Protein AF-0000000084348227 (afdb_homodimer)

InterPro domains:
  IPR007337 RelB antitoxin/Antitoxin DinJ [PF04221] (10-81)
  IPR007337 RelB antitoxin/Antitoxin DinJ [PTHR38781] (10-84)
  IPR007337 RelB antitoxin/Antitoxin DinJ [TIGR02384] (7-84)
  IPR013321 Arc-type ribbon-helix-helix [G3DSA:1.10.1220.10] (8-84)
  IPR026262 Antitoxin DinJ [PIRSF003108] (7-84)

Foldseek 3Di:
DPVPPDDDDDDDDDDPVCVVVVQVVCVVVVHGPVRVVVVQVVCCVVVVHRPDDDDDQDPVRVVVVVVVVVVVVVVVVVVVVVVVVVVVVVVVVVVD/DPVPPDDDDDDDDDDPVCVVVVQVVCVVVVHGPVRVVVVQVVCCVVVVHRPDDDDDQDPVRVVVVVVVVVVVVVVVVVVVVVVVVVVVVVVVVVVD

Secondary structure (DSSP, 8-state):
------EEEEEEEEEHHHHHHHHHHHHHTT--HHHHHHHHHHHHHHHTS-SS---PPPHHHHHHHHHHHHHHHHHHHHHHHHHHHHHHHHHHTT--/------EEEEEEEEEHHHHHHHHHHHHHTT--HHHHHHHHHHHHHHHTS-SS---PPPHHHHHHHHHHHHHHHHHHHHHHHHHHHHHHHHHHTT--

Radius of gyration: 23.92 Å; Cα contacts (8 Å, |Δi|>4): 153; chains: 2; bounding box: 53×84×44 Å

Organism: NCBI:txid76758

Solvent-accessible surface area (backbone atoms only — not comparable to full-atom values): 10784 Å² total; per-residue (Å²): 128,82,80,64,77,53,66,39,76,47,65,33,77,40,44,45,66,57,52,52,50,27,40,53,38,33,47,75,72,72,36,49,63,43,56,49,52,52,50,50,42,52,38,22,50,73,64,64,35,76,60,47,80,86,78,70,66,47,74,68,48,45,51,50,49,53,50,53,49,52,51,48,48,52,49,52,48,48,51,51,53,50,49,53,53,47,56,55,57,57,58,61,59,70,75,100,126,80,79,64,78,53,65,42,76,46,65,31,78,39,46,44,67,55,52,52,49,27,40,53,38,32,46,74,72,72,36,52,63,42,54,49,52,50,50,49,44,51,39,22,50,72,64,64,34,77,62,45,80,86,79,71,66,47,73,68,47,44,51,51,49,52,49,53,48,53,51,48,49,52,50,50,49,48,50,51,54,49,49,55,55,49,57,55,56,56,57,59,63,68,75,100

Sequence (192 aa):
MSALLKTTDVRCRIDEDLKERATAVLNACGLSLSDAMRLFLRQVVTTQGLPFEVRIPSEKTARAMKQAHAIRRQFDSIDDMLRDADGEAGEEAKTRMSALLKTTDVRCRIDEDLKERATAVLNACGLSLSDAMRLFLRQVVTTQGLPFEVRIPSEKTARAMKQAHAIRRQFDSIDDMLRDADGEAGEEAKTR

pLDDT: mean 82.93, std 14.38, range [35.0, 98.06]

Nearest PDB structures (foldseek):
  4ml0-assembly2_E  TM=7.474E-01  e=8.591E-04  Escherichia coli B str. REL606
  4q2u-assembly1_A  TM=7.463E-01  e=2.183E-03  Escherichia coli K-12
  4fxe-assembly1_A-2  TM=6.629E-01  e=4.164E-03  Escherichia coli K-12
  2kna-assembly1_A  TM=4.140E-01  e=3.796E+00  Homo sapiens
  4ml0-assembly2_E  TM=7.479E-01  e=8.591E-04  Escherichia coli B str. REL606

Structure (mmCIF, N/CA/C/O backbone):
data_AF-0000000084348227-model_v1
#
loop_
_entity.id
_entity.type
_entity.pdbx_description
1 polymer 'DNA-damage-inducible protein J'
#
loop_
_atom_site.group_PDB
_atom_site.id
_atom_site.type_symbol
_atom_site.label_atom_id
_atom_site.label_alt_id
_atom_site.label_comp_id
_atom_site.label_asym_id
_atom_site.label_entity_id
_atom_site.label_seq_id
_atom_site.pdbx_PDB_ins_code
_atom_site.Cartn_x
_atom_site.Cartn_y
_atom_site.Cartn_z
_atom_site.occupancy
_atom_site.B_iso_or_equiv
_atom_site.auth_seq_id
_atom_site.auth_comp_id
_atom_site.auth_asym_id
_atom_site.auth_atom_id
_atom_site.pdbx_PDB_model_num
ATOM 1 N N . MET A 1 1 ? -13.023 18.047 23.875 1 35 1 MET A N 1
ATOM 2 C CA . MET A 1 1 ? -13.516 17.297 22.719 1 35 1 MET A CA 1
ATOM 3 C C . MET A 1 1 ? -12.461 16.312 22.219 1 35 1 MET A C 1
ATOM 5 O O . MET A 1 1 ? -11.328 16.719 21.922 1 35 1 MET A O 1
ATOM 9 N N . SER A 1 2 ? -12.344 15.234 22.75 1 41.22 2 SER A N 1
ATOM 10 C CA . SER A 1 2 ? -11.367 14.195 22.438 1 41.22 2 SER A CA 1
ATOM 11 C C . SER A 1 2 ? -11.219 14.008 20.938 1 41.22 2 SER A C 1
ATOM 13 O O . SER A 1 2 ? -12.188 13.703 20.234 1 41.22 2 SER A O 1
ATOM 15 N N . ALA A 1 3 ? -10.594 14.859 20.203 1 47.12 3 ALA A N 1
ATOM 16 C CA . ALA A 1 3 ? -10.352 14.836 18.766 1 47.12 3 ALA A CA 1
ATOM 17 C C . ALA A 1 3 ? -10.18 13.406 18.266 1 47.12 3 ALA A C 1
ATOM 19 O O . ALA A 1 3 ? -9.078 12.859 18.281 1 47.12 3 ALA A O 1
ATOM 20 N N . LEU A 1 4 ? -11.141 12.508 18.625 1 54.81 4 LEU A N 1
ATOM 21 C CA . LEU A 1 4 ? -11.086 11.094 18.281 1 54.81 4 LEU A CA 1
ATOM 22 C C . LEU A 1 4 ? -10.734 10.906 16.812 1 54.81 4 LEU A C 1
ATOM 24 O O . LEU A 1 4 ? -11.367 11.508 15.938 1 54.81 4 LEU A O 1
ATOM 28 N N . LEU A 1 5 ? -9.57 10.641 16.578 1 62.97 5 LEU A N 1
ATOM 29 C CA . LEU A 1 5 ? -9.109 10.43 15.211 1 62.97 5 LEU A CA 1
ATOM 30 C C . LEU A 1 5 ? -10.102 9.57 14.43 1 62.97 5 LEU A C 1
ATOM 32 O O . LEU A 1 5 ? -10.453 8.469 14.875 1 62.97 5 LEU A O 1
ATOM 36 N N . LYS A 1 6 ? -11.109 10.219 13.727 1 84.31 6 LYS A N 1
ATOM 37 C CA . LYS A 1 6 ? -12.047 9.516 12.859 1 84.31 6 LYS A CA 1
ATOM 38 C C . LYS A 1 6 ? -11.32 8.57 11.914 1 84.31 6 LYS A C 1
ATOM 40 O O . LYS A 1 6 ? -10.352 8.961 11.258 1 84.31 6 LYS A O 1
ATOM 45 N N . THR A 1 7 ? -11.641 7.332 12.109 1 89.25 7 THR A N 1
ATOM 46 C CA . THR A 1 7 ? -11.039 6.324 11.242 1 89.25 7 THR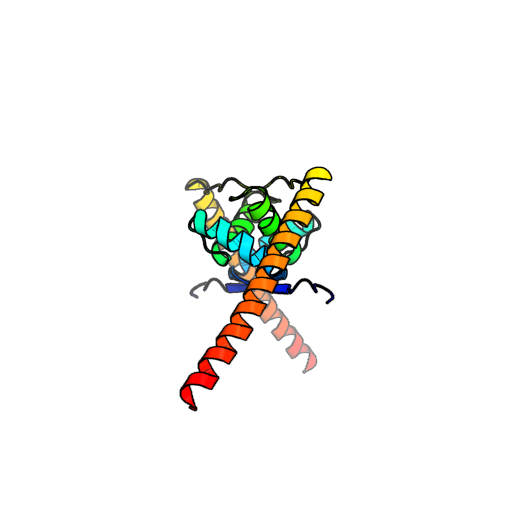 A CA 1
ATOM 47 C C . THR A 1 7 ? -12.008 5.93 10.125 1 89.25 7 THR A C 1
ATOM 49 O O . THR A 1 7 ? -13.211 6.188 10.227 1 89.25 7 THR A O 1
ATOM 52 N N . THR A 1 8 ? -11.477 5.52 9.062 1 94.44 8 THR A N 1
ATOM 53 C CA . THR A 1 8 ? -12.242 5.043 7.914 1 94.44 8 THR A CA 1
ATOM 54 C C . THR A 1 8 ? -11.586 3.814 7.293 1 94.44 8 THR A C 1
ATOM 56 O O . THR A 1 8 ? -10.391 3.586 7.477 1 94.44 8 THR A O 1
ATOM 59 N N . ASP A 1 9 ? -12.398 3.062 6.645 1 95.44 9 ASP A N 1
ATOM 60 C CA . ASP A 1 9 ? -11.891 1.873 5.965 1 95.44 9 ASP A CA 1
ATOM 61 C C . ASP A 1 9 ? -11.602 2.162 4.496 1 95.44 9 ASP A C 1
ATOM 63 O O . ASP A 1 9 ? -12.398 2.809 3.814 1 95.44 9 ASP A O 1
ATOM 67 N N . VAL A 1 10 ? -10.461 1.745 4.066 1 96.31 10 VAL A N 1
ATOM 68 C CA . VAL A 1 10 ? -10.117 1.814 2.646 1 96.31 10 VAL A CA 1
ATOM 69 C C . VAL A 1 10 ? -10.109 0.41 2.047 1 96.31 10 VAL A C 1
ATOM 71 O O . VAL A 1 10 ? -9.672 -0.544 2.695 1 96.31 10 VAL A O 1
ATOM 74 N N . ARG A 1 11 ? -10.625 0.356 0.771 1 95.5 11 ARG A N 1
ATOM 75 C CA . ARG A 1 11 ? -10.773 -0.942 0.12 1 95.5 11 ARG A CA 1
ATOM 76 C C . ARG A 1 11 ? -10.195 -0.917 -1.29 1 95.5 11 ARG A C 1
ATOM 78 O O . ARG A 1 11 ? -10.227 0.115 -1.963 1 95.5 11 ARG A O 1
ATOM 85 N N . CYS A 1 12 ? -9.602 -2.033 -1.652 1 94.75 12 CYS A N 1
ATOM 86 C CA . CYS A 1 12 ? -9.211 -2.219 -3.045 1 94.75 12 CYS A CA 1
ATOM 87 C C . CYS A 1 12 ? -9.43 -3.664 -3.482 1 94.75 12 CYS A C 1
ATOM 89 O O . CYS A 1 12 ? -9.25 -4.59 -2.689 1 94.75 12 CYS A O 1
ATOM 91 N N . ARG A 1 13 ? -9.898 -3.799 -4.648 1 94.5 13 ARG A N 1
ATOM 92 C CA . ARG A 1 13 ? -10.125 -5.117 -5.234 1 94.5 13 ARG A CA 1
ATOM 93 C C . ARG A 1 13 ? -8.875 -5.617 -5.949 1 94.5 13 ARG A C 1
ATOM 95 O O . ARG A 1 13 ? -8.297 -4.898 -6.77 1 94.5 13 ARG A O 1
ATOM 102 N N . ILE A 1 14 ? -8.477 -6.816 -5.543 1 94.44 14 ILE A N 1
ATOM 103 C CA . ILE A 1 14 ? -7.293 -7.395 -6.164 1 94.44 14 ILE A CA 1
ATOM 104 C C . ILE A 1 14 ? -7.531 -8.875 -6.461 1 94.44 14 ILE A C 1
ATOM 106 O O . ILE A 1 14 ? -8.516 -9.453 -5.996 1 94.44 14 ILE A O 1
ATOM 110 N N . ASP A 1 15 ? -6.613 -9.398 -7.324 1 92.25 15 ASP A N 1
ATOM 111 C CA . ASP A 1 15 ? -6.648 -10.836 -7.574 1 92.25 15 ASP A CA 1
ATOM 112 C C . ASP A 1 15 ? -6.309 -11.625 -6.309 1 92.25 15 ASP A C 1
ATOM 114 O O . ASP A 1 15 ? -5.41 -11.234 -5.555 1 92.25 15 ASP A O 1
ATOM 118 N N . GLU A 1 16 ? -6.961 -12.742 -6.168 1 92.81 16 GLU A N 1
ATOM 119 C CA . GLU A 1 16 ? -6.707 -13.602 -5.016 1 92.81 16 GLU A CA 1
ATOM 120 C C . GLU A 1 16 ? -5.246 -14.039 -4.965 1 92.81 16 GLU A C 1
ATOM 122 O O . GLU A 1 16 ? -4.66 -14.141 -3.885 1 92.81 16 GLU A O 1
ATOM 127 N N . ASP A 1 17 ? -4.711 -14.328 -6.078 1 90.38 17 ASP A N 1
ATOM 128 C CA . ASP A 1 17 ? -3.309 -14.727 -6.16 1 90.38 17 ASP A CA 1
ATOM 129 C C . ASP A 1 17 ? -2.389 -13.617 -5.664 1 90.38 17 ASP A C 1
ATOM 131 O O . ASP A 1 17 ? -1.434 -13.875 -4.926 1 90.38 17 ASP A O 1
ATOM 135 N N . LEU A 1 18 ? -2.605 -12.43 -6.086 1 93.75 18 LEU A N 1
ATOM 136 C CA . LEU A 1 18 ? -1.831 -11.281 -5.629 1 93.75 18 LEU A CA 1
ATOM 137 C C . LEU A 1 18 ? -1.94 -11.117 -4.117 1 93.75 18 LEU A C 1
ATOM 139 O O . LEU A 1 18 ? -0.942 -10.859 -3.441 1 93.75 18 LEU A O 1
ATOM 143 N N . LYS A 1 19 ? -3.148 -11.234 -3.625 1 96.75 19 LYS A N 1
ATOM 144 C CA . LYS A 1 19 ? -3.35 -11.133 -2.182 1 96.75 19 LYS A CA 1
ATOM 145 C C . LYS A 1 19 ? -2.512 -12.164 -1.436 1 96.75 19 LYS A C 1
ATOM 147 O O . LYS A 1 19 ? -1.842 -11.836 -0.454 1 96.75 19 LYS A O 1
ATOM 152 N N . GLU A 1 20 ? -2.525 -13.383 -1.9 1 96 20 GLU A N 1
ATOM 153 C CA . GLU A 1 20 ? -1.812 -14.477 -1.246 1 96 20 GLU A CA 1
ATOM 154 C C . GLU A 1 20 ? -0.302 -14.258 -1.302 1 96 20 GLU A C 1
ATOM 156 O O . GLU A 1 20 ? 0.387 -14.383 -0.287 1 96 20 GLU A O 1
ATOM 161 N N . ARG A 1 21 ? 0.17 -13.914 -2.41 1 95.44 21 ARG A N 1
ATOM 162 C CA . ARG A 1 21 ? 1.604 -13.719 -2.59 1 95.44 21 ARG A CA 1
ATOM 163 C C . ARG A 1 21 ? 2.092 -12.508 -1.797 1 95.44 21 ARG A C 1
ATOM 165 O O . ARG A 1 21 ? 3.125 -12.57 -1.128 1 95.44 21 ARG A O 1
ATOM 172 N N . ALA A 1 22 ? 1.377 -11.453 -1.876 1 97.75 22 ALA A N 1
ATOM 173 C CA . ALA A 1 22 ? 1.751 -10.25 -1.135 1 97.75 22 ALA A CA 1
ATOM 174 C C . ALA A 1 22 ? 1.727 -10.508 0.37 1 97.75 22 ALA A C 1
ATOM 176 O O . ALA A 1 22 ? 2.635 -10.086 1.092 1 97.75 22 ALA A O 1
ATOM 177 N N . THR A 1 23 ? 0.695 -11.195 0.833 1 98.06 23 THR A N 1
ATOM 178 C CA . THR A 1 23 ? 0.569 -11.516 2.25 1 98.06 23 THR A CA 1
ATOM 179 C C . THR A 1 23 ? 1.755 -12.352 2.725 1 98.06 23 THR A C 1
ATOM 181 O O . THR A 1 23 ? 2.289 -12.117 3.811 1 98.06 23 THR A O 1
ATOM 184 N N . ALA A 1 24 ? 2.156 -13.273 1.888 1 97 24 ALA A N 1
ATOM 185 C CA . ALA A 1 24 ? 3.297 -14.125 2.232 1 97 24 ALA A CA 1
ATOM 186 C C . ALA A 1 24 ? 4.574 -13.297 2.355 1 97 24 ALA A C 1
ATOM 188 O O . ALA A 1 24 ? 5.336 -13.461 3.314 1 97 24 ALA A O 1
ATOM 189 N N . VAL A 1 25 ? 4.832 -12.445 1.448 1 96.56 25 VAL A N 1
ATOM 190 C CA . VAL A 1 25 ? 6.016 -11.594 1.451 1 96.56 25 VAL A CA 1
ATOM 191 C C . VAL A 1 25 ? 5.988 -10.68 2.672 1 96.56 25 VAL A C 1
ATOM 193 O O . VAL A 1 25 ? 6.992 -10.547 3.379 1 96.56 25 VAL A O 1
ATOM 196 N N . LEU A 1 26 ? 4.789 -10.07 2.947 1 97.25 26 LEU A N 1
ATOM 197 C CA . LEU A 1 26 ? 4.656 -9.125 4.047 1 97.25 26 LEU A CA 1
ATOM 198 C C . LEU A 1 26 ? 4.793 -9.828 5.395 1 97.25 26 LEU A C 1
ATOM 200 O O . LEU A 1 26 ? 5.391 -9.289 6.324 1 97.25 26 LEU A O 1
ATOM 204 N N . ASN A 1 27 ? 4.332 -11.07 5.453 1 96.31 27 ASN A N 1
ATOM 205 C CA . ASN A 1 27 ? 4.504 -11.867 6.664 1 96.31 27 ASN A CA 1
ATOM 206 C C . ASN A 1 27 ? 5.977 -12.156 6.941 1 96.31 27 ASN A C 1
ATOM 208 O O . ASN A 1 27 ? 6.406 -12.141 8.094 1 96.31 27 ASN A O 1
ATOM 212 N N . ALA A 1 28 ? 6.66 -12.383 5.867 1 95.06 28 ALA A N 1
ATOM 213 C CA . ALA A 1 28 ? 8.094 -12.625 6.004 1 95.06 28 ALA A CA 1
ATOM 214 C C . ALA A 1 28 ? 8.812 -11.383 6.52 1 95.06 28 ALA A C 1
ATOM 216 O O . ALA A 1 28 ? 9.836 -11.484 7.199 1 95.06 28 ALA A O 1
ATOM 217 N N . CYS A 1 29 ? 8.266 -10.227 6.27 1 95.38 29 CYS A N 1
ATOM 218 C CA . CYS A 1 29 ? 8.789 -8.961 6.758 1 95.38 29 CYS A CA 1
ATOM 219 C C . CYS A 1 29 ? 8.281 -8.664 8.164 1 95.38 29 CYS A C 1
ATOM 221 O O . CYS A 1 29 ? 8.656 -7.652 8.766 1 95.38 29 CYS A O 1
ATOM 223 N N . GLY A 1 30 ? 7.219 -9.438 8.625 1 94.81 30 GLY A N 1
ATOM 224 C CA . GLY A 1 30 ? 6.641 -9.219 9.938 1 94.81 30 GLY A CA 1
ATOM 225 C C . GLY A 1 30 ? 5.484 -8.234 9.93 1 94.81 30 GLY A C 1
ATOM 226 O O . GLY A 1 30 ? 5.168 -7.629 10.953 1 94.81 30 GLY A O 1
ATOM 227 N N . LEU A 1 31 ? 4.949 -7.996 8.836 1 96.75 31 LEU A N 1
ATOM 228 C CA . LEU A 1 31 ? 3.852 -7.043 8.703 1 96.75 31 LEU A CA 1
ATOM 229 C C . LEU A 1 31 ? 2.578 -7.738 8.234 1 96.75 31 LEU A C 1
ATOM 231 O O . LEU A 1 31 ? 2.635 -8.68 7.445 1 96.75 31 LEU A O 1
ATOM 235 N N . SER A 1 32 ? 1.521 -7.23 8.695 1 96.69 32 SER A N 1
ATOM 236 C CA . SER A 1 32 ? 0.246 -7.66 8.133 1 96.69 32 SER A CA 1
ATOM 237 C C . SER A 1 32 ? -0.068 -6.898 6.844 1 96.69 32 SER A C 1
ATOM 239 O O . SER A 1 32 ? 0.521 -5.848 6.578 1 96.69 32 SER A O 1
ATOM 241 N N . LEU A 1 33 ? -0.909 -7.406 6.09 1 97.62 33 LEU A N 1
ATOM 242 C CA . LEU A 1 33 ? -1.381 -6.758 4.871 1 97.62 33 LEU A CA 1
ATOM 243 C C . LEU A 1 33 ? -1.947 -5.375 5.176 1 97.62 33 LEU A C 1
ATOM 245 O O . LEU A 1 33 ? -1.614 -4.398 4.496 1 97.62 33 LEU A O 1
ATOM 249 N N . SER A 1 34 ? -2.791 -5.273 6.191 1 96.75 34 SER A N 1
ATOM 250 C CA . SER A 1 34 ? -3.42 -4.016 6.578 1 96.75 34 SER A CA 1
ATOM 251 C C . SER A 1 34 ? -2.385 -3.008 7.07 1 96.75 34 SER A C 1
ATOM 253 O O . SER A 1 34 ? -2.457 -1.823 6.738 1 96.75 34 SER A O 1
ATOM 255 N N . ASP A 1 35 ? -1.417 -3.445 7.766 1 95.62 35 ASP A N 1
ATOM 256 C CA . ASP A 1 35 ? -0.362 -2.574 8.273 1 95.62 35 ASP A CA 1
ATOM 257 C C . ASP A 1 35 ? 0.497 -2.029 7.137 1 95.62 35 ASP A C 1
ATOM 259 O O . ASP A 1 35 ? 0.875 -0.855 7.145 1 95.62 35 ASP A O 1
ATOM 263 N N . ALA A 1 36 ? 0.773 -2.91 6.168 1 97.38 36 ALA A N 1
ATOM 264 C CA . AL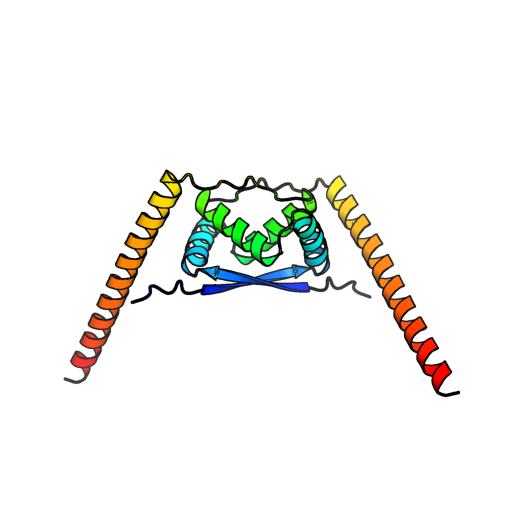A A 1 36 ? 1.6 -2.514 5.031 1 97.38 36 ALA A CA 1
ATOM 265 C C . ALA A 1 36 ? 0.89 -1.468 4.176 1 97.38 36 ALA A C 1
ATOM 267 O O . ALA A 1 36 ? 1.505 -0.491 3.74 1 97.38 36 ALA A O 1
ATOM 268 N N . MET A 1 37 ? -0.3 -1.654 3.998 1 97.75 37 MET A N 1
ATOM 269 C CA . MET A 1 37 ? -1.087 -0.693 3.23 1 97.75 37 MET A CA 1
ATOM 270 C C . MET A 1 37 ? -1.138 0.657 3.939 1 97.75 37 MET A C 1
ATOM 272 O O . MET A 1 37 ? -0.974 1.701 3.307 1 97.75 37 MET A O 1
ATOM 276 N N . ARG A 1 38 ? -1.312 0.622 5.246 1 96.69 38 ARG A N 1
ATOM 277 C CA . ARG A 1 38 ? -1.317 1.845 6.039 1 96.69 38 ARG A CA 1
ATOM 278 C C . ARG A 1 38 ? 0.036 2.545 5.973 1 96.69 38 ARG A C 1
ATOM 280 O O 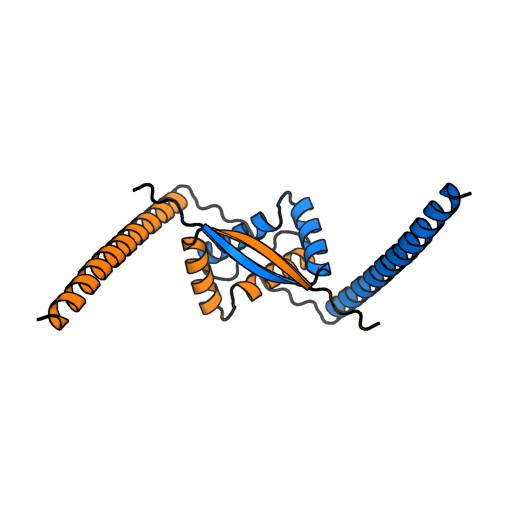. ARG A 1 38 ? 0.101 3.771 5.855 1 96.69 38 ARG A O 1
ATOM 287 N N . LEU A 1 39 ? 1.036 1.759 6.074 1 95.56 39 LEU A N 1
ATOM 288 C CA . LEU A 1 39 ? 2.398 2.277 6.008 1 95.56 39 LEU A CA 1
ATOM 289 C C . LEU A 1 39 ? 2.672 2.912 4.645 1 95.56 39 LEU A C 1
ATOM 291 O O . LEU A 1 39 ? 3.305 3.967 4.566 1 95.56 39 LEU A O 1
ATOM 295 N N . PHE A 1 40 ? 2.258 2.289 3.639 1 96.56 40 PHE A N 1
ATOM 296 C CA . PHE A 1 40 ? 2.404 2.793 2.279 1 96.56 40 PHE A CA 1
ATOM 297 C C . PHE A 1 40 ? 1.732 4.152 2.131 1 96.56 40 PHE A C 1
ATOM 299 O O . PHE A 1 40 ? 2.348 5.105 1.646 1 96.56 40 PHE A O 1
ATOM 306 N N . LEU A 1 41 ? 0.516 4.27 2.648 1 97.25 41 LEU A N 1
ATOM 307 C CA . LEU A 1 41 ? -0.217 5.523 2.51 1 97.25 41 LEU A CA 1
ATOM 308 C C . LEU A 1 41 ? 0.447 6.633 3.318 1 97.25 41 LEU A C 1
ATOM 310 O O . LEU A 1 41 ? 0.472 7.789 2.891 1 97.25 41 LEU A O 1
ATOM 314 N N . ARG A 1 42 ? 1.024 6.328 4.441 1 96 42 ARG A N 1
ATOM 315 C CA . ARG A 1 42 ? 1.783 7.297 5.223 1 96 42 ARG A CA 1
ATOM 316 C C . ARG A 1 42 ? 3.008 7.785 4.457 1 96 42 ARG A C 1
ATOM 318 O O . ARG A 1 42 ? 3.32 8.977 4.465 1 96 42 ARG A O 1
ATOM 325 N N . GLN A 1 43 ? 3.613 6.809 3.764 1 95.75 43 GLN A N 1
ATOM 326 C CA . GLN A 1 43 ? 4.801 7.156 2.99 1 95.75 43 GLN A CA 1
ATOM 327 C C . GLN A 1 43 ? 4.438 8.023 1.785 1 95.75 43 GLN A C 1
ATOM 329 O O . GLN A 1 43 ? 5.203 8.906 1.392 1 95.75 43 GLN A O 1
ATOM 334 N N . VAL A 1 44 ? 3.373 7.773 1.206 1 96.19 44 VAL A N 1
ATOM 335 C CA . VAL A 1 44 ? 2.861 8.594 0.113 1 96.19 44 VAL A CA 1
ATOM 336 C C . VAL A 1 44 ? 2.719 10.039 0.576 1 96.19 44 VAL A C 1
ATOM 338 O O . VAL A 1 44 ? 3.117 10.969 -0.133 1 96.19 44 VAL A O 1
ATOM 341 N N . VAL A 1 45 ? 2.166 10.242 1.771 1 94.69 45 VAL A N 1
ATOM 342 C CA . VAL A 1 45 ? 1.959 11.586 2.309 1 94.69 45 VAL A CA 1
ATOM 343 C C . VAL A 1 45 ? 3.305 12.203 2.68 1 94.69 45 VAL A C 1
ATOM 345 O O . VAL A 1 45 ? 3.543 13.383 2.422 1 94.69 45 VAL A O 1
ATOM 348 N N . THR A 1 46 ? 4.188 11.406 3.223 1 91.5 46 THR A N 1
ATOM 349 C CA . THR A 1 46 ? 5.484 11.891 3.684 1 91.5 46 THR A CA 1
ATOM 350 C C . THR A 1 46 ? 6.348 12.328 2.504 1 91.5 46 THR A C 1
ATOM 352 O O . THR A 1 46 ? 7.027 13.352 2.566 1 91.5 46 THR A O 1
ATOM 355 N N . THR A 1 47 ? 6.285 11.578 1.418 1 92.31 47 THR A N 1
ATOM 356 C CA . THR A 1 47 ? 7.152 11.82 0.271 1 92.31 47 THR A CA 1
ATOM 357 C C . THR A 1 47 ? 6.453 12.703 -0.762 1 92.31 47 THR A C 1
ATOM 359 O O . THR A 1 47 ? 7.062 13.117 -1.75 1 92.31 47 THR A O 1
ATOM 362 N N . GLN A 1 48 ? 5.148 12.875 -0.55 1 92.69 48 GLN A N 1
ATOM 363 C CA . GLN A 1 48 ? 4.328 13.648 -1.476 1 92.69 48 GLN A CA 1
ATOM 364 C C . GLN A 1 48 ? 4.391 13.062 -2.885 1 92.69 48 GLN A C 1
ATOM 366 O O . GLN A 1 48 ? 4.625 13.789 -3.854 1 92.69 48 GLN A O 1
ATOM 371 N N . GLY A 1 49 ? 4.27 11.734 -3.016 1 93.56 49 GLY A N 1
ATOM 372 C CA . GLY A 1 49 ? 4.324 10.961 -4.246 1 93.56 49 GLY A CA 1
ATOM 373 C C . GLY A 1 49 ? 4.453 9.469 -4.012 1 93.56 49 GLY A C 1
ATOM 374 O O . GLY A 1 49 ? 4.227 8.992 -2.896 1 93.56 49 GLY A O 1
ATOM 375 N N . LEU A 1 50 ? 4.68 8.758 -5.023 1 94.69 50 LEU A N 1
ATOM 376 C CA . LEU A 1 50 ? 4.914 7.324 -4.91 1 94.69 50 LEU A CA 1
ATOM 377 C C . LEU A 1 50 ? 6.27 7.047 -4.27 1 94.69 50 LEU A C 1
ATOM 379 O O . LEU A 1 50 ? 7.309 7.449 -4.801 1 94.69 50 LEU A O 1
ATOM 383 N N . PRO A 1 51 ? 6.285 6.344 -3.213 1 94.56 51 PRO A N 1
ATOM 384 C CA . PRO A 1 51 ? 7.527 6.172 -2.459 1 94.56 51 PRO A CA 1
ATOM 385 C C . PRO A 1 51 ? 8.43 5.082 -3.041 1 94.56 51 PRO A C 1
ATOM 387 O O . PRO A 1 51 ? 9.383 4.648 -2.391 1 94.56 51 PRO A O 1
ATOM 390 N N . PHE A 1 52 ? 8.117 4.59 -4.238 1 91.75 52 PHE A N 1
ATOM 391 C CA . PHE A 1 52 ? 8.914 3.559 -4.891 1 91.75 52 PHE A CA 1
ATOM 392 C C . PHE A 1 52 ? 8.945 3.77 -6.398 1 91.75 52 PHE A C 1
ATOM 394 O O . PHE A 1 52 ? 8.109 4.492 -6.945 1 91.75 52 PHE A O 1
ATOM 401 N N . GLU A 1 53 ? 9.906 3.123 -6.953 1 86.31 53 GLU A N 1
ATOM 402 C CA . GLU A 1 53 ? 9.977 3.078 -8.414 1 86.31 53 GLU A CA 1
ATOM 403 C C . GLU A 1 53 ? 9.141 1.93 -8.969 1 86.31 53 GLU A C 1
ATOM 405 O O . GLU A 1 53 ? 9.133 0.831 -8.406 1 86.31 53 GLU A O 1
ATOM 410 N N . VAL A 1 54 ? 8.305 2.322 -9.898 1 82.75 54 VAL A N 1
ATOM 411 C CA . VAL A 1 54 ? 7.496 1.283 -10.523 1 82.75 54 VAL A CA 1
ATOM 412 C C . VAL A 1 54 ? 8.367 0.426 -11.438 1 82.75 54 VAL A C 1
ATOM 414 O O . VAL A 1 54 ? 8.938 0.928 -12.406 1 82.75 54 VAL A O 1
ATOM 417 N N . ARG A 1 55 ? 8.641 -0.747 -11.07 1 77.62 55 ARG A N 1
ATOM 418 C CA . ARG A 1 55 ? 9.359 -1.701 -11.906 1 77.62 55 ARG A CA 1
ATOM 419 C C . ARG A 1 55 ? 8.391 -2.494 -12.781 1 77.62 55 ARG A C 1
ATOM 421 O O . ARG A 1 55 ? 7.406 -3.043 -12.289 1 77.62 55 ARG A O 1
ATOM 428 N N . ILE A 1 56 ? 8.445 -2.246 -14.078 1 74.31 56 ILE A N 1
ATOM 429 C CA . ILE A 1 56 ? 7.637 -3 -15.031 1 74.31 56 ILE A CA 1
ATOM 430 C C . ILE A 1 56 ? 8.359 -4.281 -15.43 1 74.31 56 ILE A C 1
ATOM 432 O O . ILE A 1 56 ? 9.523 -4.242 -15.844 1 74.31 56 ILE A O 1
ATOM 436 N N . PRO A 1 57 ? 7.73 -5.262 -15.109 1 68.5 57 PRO A N 1
ATOM 437 C CA . PRO A 1 57 ? 8.391 -6.5 -15.539 1 68.5 57 PRO A CA 1
ATOM 438 C C . PRO A 1 57 ? 8.719 -6.508 -17.031 1 68.5 57 PRO A C 1
ATOM 440 O O . PRO A 1 57 ? 7.957 -5.961 -17.844 1 68.5 57 PRO A O 1
ATOM 443 N N . SER A 1 58 ? 9.992 -6.758 -17.281 1 73.06 58 SER A N 1
ATOM 444 C CA . SER A 1 58 ? 10.344 -6.953 -18.688 1 73.06 58 SER A CA 1
ATOM 445 C C . SER A 1 58 ? 9.438 -7.98 -19.344 1 73.06 58 SER A C 1
ATOM 447 O O . SER A 1 58 ? 8.695 -8.695 -18.656 1 73.06 58 SER A O 1
ATOM 449 N N . GLU A 1 59 ? 9.297 -7.84 -20.656 1 73.5 59 GLU A N 1
ATOM 450 C CA . GLU A 1 59 ? 8.516 -8.836 -21.391 1 73.5 59 GLU A CA 1
ATOM 451 C C . GLU A 1 59 ? 8.891 -10.25 -20.969 1 73.5 59 GLU A C 1
ATOM 453 O O . GLU A 1 59 ? 8.023 -11.102 -20.781 1 73.5 59 GLU A O 1
ATOM 458 N N . LYS A 1 60 ? 10.18 -10.359 -20.781 1 73.44 60 LYS A N 1
ATOM 459 C CA . LYS A 1 60 ? 10.688 -11.656 -20.359 1 73.44 60 LYS A CA 1
ATOM 460 C C . LYS A 1 60 ? 10.211 -12.008 -18.953 1 73.44 60 LYS A C 1
ATOM 462 O O . LYS A 1 60 ? 9.758 -13.125 -18.719 1 73.44 60 LYS A O 1
ATOM 467 N N . THR A 1 61 ? 10.234 -11.055 -18.156 1 71.38 61 THR A N 1
ATOM 468 C CA . THR A 1 61 ? 9.828 -11.25 -16.766 1 71.38 61 THR A CA 1
ATOM 469 C C . THR A 1 61 ? 8.32 -11.461 -16.672 1 71.38 61 THR A C 1
ATOM 471 O O . THR A 1 61 ? 7.855 -12.344 -15.953 1 71.38 61 THR A O 1
ATOM 474 N N . ALA A 1 62 ? 7.621 -10.68 -17.438 1 67.94 62 ALA A N 1
ATOM 475 C CA . ALA A 1 62 ? 6.168 -10.812 -17.469 1 67.94 62 ALA A CA 1
ATOM 476 C C . ALA A 1 62 ? 5.754 -12.203 -17.938 1 67.94 62 ALA A C 1
ATOM 478 O O . ALA A 1 62 ? 4.824 -12.797 -17.375 1 67.94 62 ALA A O 1
ATOM 479 N N . ARG A 1 63 ? 6.449 -12.641 -18.891 1 72.75 63 ARG A N 1
ATOM 480 C CA . ARG A 1 63 ? 6.172 -13.977 -19.422 1 72.75 63 ARG A CA 1
ATOM 481 C C . ARG A 1 63 ? 6.508 -15.047 -18.391 1 72.75 63 ARG A C 1
ATOM 483 O O . ARG A 1 63 ? 5.77 -16.031 -18.234 1 72.75 63 ARG A O 1
ATOM 490 N N . ALA A 1 64 ? 7.543 -14.828 -17.703 1 74.25 64 ALA A N 1
ATOM 491 C CA . ALA A 1 64 ? 7.973 -15.781 -16.688 1 74.25 64 ALA A CA 1
ATOM 492 C C . ALA A 1 64 ? 6.988 -15.82 -15.523 1 74.25 64 ALA A C 1
ATOM 494 O O . ALA A 1 64 ? 6.676 -16.891 -15 1 74.25 64 ALA A O 1
ATOM 495 N N . MET A 1 65 ? 6.469 -14.68 -15.211 1 68.25 65 MET A N 1
ATOM 496 C CA . MET A 1 65 ? 5.504 -14.586 -14.125 1 68.25 65 MET A CA 1
ATOM 497 C C . MET A 1 65 ? 4.188 -15.258 -14.5 1 68.25 65 MET A C 1
ATOM 499 O O . MET A 1 65 ? 3.588 -15.961 -13.688 1 68.25 65 MET A O 1
ATOM 503 N N . LYS A 1 66 ? 3.752 -14.984 -15.703 1 71.5 66 LYS A N 1
ATOM 504 C CA . LYS A 1 66 ? 2.531 -15.609 -16.203 1 71.5 66 LYS A CA 1
ATOM 505 C C . LYS A 1 66 ? 2.652 -17.125 -16.188 1 71.5 66 LYS A C 1
ATOM 507 O O . LYS A 1 66 ? 1.711 -17.828 -15.82 1 71.5 66 LYS A O 1
ATOM 512 N N . GLN A 1 67 ? 3.814 -17.609 -16.547 1 75.94 67 GLN A N 1
ATOM 513 C CA . GLN A 1 67 ? 4.066 -19.047 -16.578 1 75.94 67 GLN A CA 1
ATOM 514 C C . GLN A 1 67 ? 4.074 -19.625 -15.164 1 75.94 67 GLN A C 1
ATOM 516 O O . GLN A 1 67 ? 3.498 -20.688 -14.922 1 75.94 67 GLN A O 1
ATOM 521 N N . ALA A 1 68 ? 4.727 -18.969 -14.32 1 76.44 68 ALA A N 1
ATOM 522 C CA . ALA A 1 68 ? 4.785 -19.406 -12.93 1 76.44 68 ALA A CA 1
ATOM 523 C C . ALA A 1 68 ? 3.391 -19.453 -12.305 1 76.44 68 ALA A C 1
ATOM 525 O O . ALA A 1 68 ? 3.043 -20.391 -11.602 1 76.44 68 ALA A O 1
ATOM 526 N N . HIS A 1 69 ? 2.617 -18.438 -12.641 1 72.81 69 HIS A N 1
ATOM 527 C CA . HIS A 1 69 ? 1.249 -18.344 -12.141 1 72.81 69 HIS A CA 1
ATOM 528 C C . HIS A 1 69 ? 0.388 -19.484 -12.703 1 72.81 69 HIS A C 1
ATOM 530 O O . HIS A 1 69 ? -0.428 -20.062 -11.977 1 72.81 69 HIS A O 1
ATOM 536 N N . ALA A 1 70 ? 0.535 -19.75 -13.938 1 76.81 70 ALA A N 1
ATOM 537 C CA . ALA A 1 70 ? -0.2 -20.828 -14.578 1 76.81 70 ALA A CA 1
ATOM 538 C C . ALA A 1 70 ? 0.143 -22.172 -13.938 1 76.81 70 ALA A C 1
ATOM 540 O O . ALA A 1 70 ? -0.74 -23.016 -13.711 1 76.81 70 ALA A O 1
ATOM 541 N N . ILE A 1 71 ? 1.343 -22.297 -13.672 1 80 71 ILE A N 1
ATOM 542 C CA . ILE A 1 71 ? 1.819 -23.531 -13.062 1 80 71 ILE A CA 1
ATOM 543 C C . ILE A 1 71 ? 1.248 -23.656 -11.648 1 80 71 ILE A C 1
ATOM 545 O O . ILE A 1 71 ? 0.762 -24.734 -11.266 1 80 71 ILE A O 1
ATOM 549 N N . ARG A 1 72 ? 1.248 -22.594 -10.938 1 77.69 72 ARG A N 1
ATOM 550 C CA . ARG A 1 72 ? 0.72 -22.594 -9.578 1 77.69 72 ARG A CA 1
ATOM 551 C C . ARG A 1 72 ? -0.777 -22.875 -9.57 1 77.69 72 ARG A C 1
ATOM 553 O O . ARG A 1 72 ? -1.264 -23.641 -8.734 1 77.69 72 ARG A O 1
ATOM 560 N N . ARG A 1 73 ? -1.442 -22.234 -10.461 1 75.19 73 ARG A N 1
ATOM 561 C CA . ARG A 1 73 ? -2.881 -22.453 -10.586 1 75.19 73 ARG A CA 1
ATOM 562 C C . ARG A 1 73 ? -3.197 -23.906 -10.891 1 75.19 73 ARG A C 1
ATOM 564 O O . ARG A 1 73 ? -4.172 -24.453 -10.375 1 75.19 73 ARG A O 1
ATOM 571 N N . GLN A 1 74 ? -2.422 -24.422 -11.781 1 80.94 74 GLN A N 1
ATOM 572 C CA . GLN A 1 74 ? -2.605 -25.828 -12.141 1 80.94 74 GLN A CA 1
ATOM 573 C C . GLN A 1 74 ? -2.406 -26.719 -10.93 1 80.94 74 GLN A C 1
ATOM 575 O O . GLN A 1 74 ? -3.178 -27.656 -10.711 1 80.94 74 GLN A O 1
ATOM 580 N N . PHE A 1 75 ? -1.477 -26.391 -10.188 1 83.12 75 PHE A N 1
ATOM 581 C CA . PHE A 1 75 ? -1.194 -27.172 -8.992 1 83.12 75 PHE A CA 1
ATOM 582 C C . PHE A 1 75 ? -2.309 -27 -7.961 1 83.12 75 PHE A C 1
ATOM 584 O O . PHE A 1 75 ? -2.684 -27.969 -7.289 1 83.12 75 PHE A O 1
ATOM 591 N N . ASP A 1 76 ? -2.758 -25.781 -7.805 1 77.12 76 ASP A N 1
ATOM 592 C CA . ASP A 1 76 ? -3.859 -25.531 -6.879 1 77.12 76 ASP A CA 1
ATOM 593 C C . ASP A 1 76 ? -5.113 -26.297 -7.297 1 77.12 76 ASP A C 1
ATOM 595 O O . ASP A 1 76 ? -5.844 -26.812 -6.449 1 77.12 76 ASP A O 1
ATOM 599 N N . SER A 1 77 ? -5.227 -26.266 -8.602 1 82.06 77 SER A N 1
ATOM 600 C CA . SER A 1 77 ? -6.371 -27 -9.133 1 82.06 77 SER A CA 1
ATOM 601 C C . SER A 1 77 ? -6.254 -28.5 -8.852 1 82.06 77 SER A C 1
ATOM 603 O O . SER A 1 77 ? -7.238 -29.141 -8.484 1 82.06 77 SER A O 1
ATOM 605 N N . ILE A 1 78 ? -5.129 -29.016 -9.031 1 85.44 78 ILE A N 1
ATOM 606 C CA . ILE A 1 78 ? -4.879 -30.438 -8.773 1 85.44 78 ILE A CA 1
ATOM 607 C C . ILE A 1 78 ? -5.102 -30.734 -7.297 1 85.44 78 ILE A C 1
ATOM 609 O O . ILE A 1 78 ? -5.742 -31.734 -6.953 1 85.44 78 ILE A O 1
ATOM 613 N N . ASP A 1 79 ? -4.621 -29.859 -6.504 1 79.56 79 ASP A N 1
ATOM 614 C CA . ASP A 1 79 ? -4.785 -30.031 -5.062 1 79.56 79 ASP A CA 1
ATOM 615 C C . ASP A 1 79 ? -6.262 -30.031 -4.676 1 79.56 79 ASP A C 1
ATOM 617 O O . ASP A 1 79 ? -6.695 -30.844 -3.859 1 79.56 79 ASP A O 1
ATOM 621 N N . ASP A 1 80 ? -6.945 -29.078 -5.301 1 79.5 80 ASP A N 1
ATOM 622 C CA . ASP A 1 80 ? -8.383 -29 -5.047 1 79.5 80 ASP A CA 1
ATOM 623 C C . ASP A 1 80 ? -9.094 -30.281 -5.5 1 79.5 80 ASP A C 1
ATOM 625 O O . ASP A 1 80 ? -9.984 -30.766 -4.809 1 79.5 80 ASP A O 1
ATOM 629 N N . MET A 1 81 ? -8.664 -30.844 -6.656 1 86.5 81 MET A N 1
ATOM 630 C CA . MET A 1 81 ? -9.258 -32.062 -7.211 1 86.5 81 MET A CA 1
ATOM 631 C C . MET A 1 81 ? -8.969 -33.25 -6.316 1 86.5 81 MET A C 1
ATOM 633 O O . MET A 1 81 ? -9.859 -34.062 -6.059 1 86.5 81 MET A O 1
ATOM 637 N N . LEU A 1 82 ? -7.84 -33.25 -5.781 1 85.38 82 LEU A N 1
ATOM 638 C CA . LEU A 1 82 ? -7.43 -34.375 -4.918 1 85.38 82 LEU A CA 1
ATOM 639 C C . LEU A 1 82 ? -8.133 -34.281 -3.566 1 85.38 82 LEU A C 1
ATOM 641 O O . LEU A 1 82 ? -8.547 -35.312 -3.02 1 85.38 82 LEU A O 1
ATOM 645 N N . ARG A 1 83 ? -8.305 -33.062 -3.066 1 83.12 83 ARG A N 1
ATOM 646 C CA . ARG A 1 83 ? -9.008 -32.844 -1.805 1 83.12 83 ARG A CA 1
ATOM 647 C C . ARG A 1 83 ? -10.469 -33.281 -1.914 1 83.12 83 ARG A C 1
ATOM 649 O O . ARG A 1 83 ? -11.023 -33.875 -0.986 1 83.12 83 ARG A O 1
ATOM 656 N N . ASP A 1 84 ? -10.992 -32.938 -2.994 1 79.69 84 ASP A N 1
ATOM 657 C CA . ASP A 1 84 ? -12.383 -33.312 -3.227 1 79.69 84 ASP A CA 1
ATOM 658 C C . ASP A 1 84 ? -12.539 -34.812 -3.342 1 79.69 84 ASP A C 1
ATOM 660 O O . ASP A 1 84 ? -13.516 -35.375 -2.846 1 79.69 84 ASP A O 1
ATOM 664 N N . ALA A 1 85 ? -11.641 -35.531 -3.852 1 81.44 85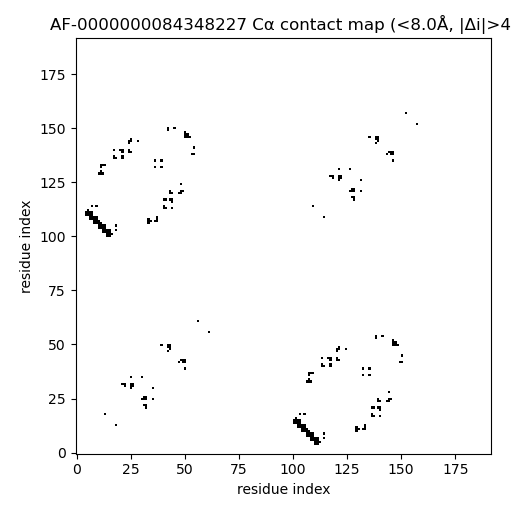 ALA A N 1
ATOM 665 C CA . ALA A 1 85 ? -11.664 -37 -4.027 1 81.44 85 ALA A CA 1
ATOM 666 C C . ALA A 1 85 ? -11.453 -37.719 -2.697 1 81.44 85 ALA A C 1
ATOM 668 O O . ALA A 1 85 ? -12.094 -38.719 -2.426 1 81.44 85 ALA A O 1
ATOM 669 N N . ASP A 1 86 ? -10.57 -37.062 -1.968 1 77.38 86 ASP A N 1
ATOM 670 C CA . ASP A 1 86 ? -10.297 -37.625 -0.655 1 77.38 86 ASP A CA 1
ATOM 671 C C . ASP A 1 86 ? -11.484 -37.438 0.286 1 77.38 86 ASP A C 1
ATOM 673 O O . ASP A 1 86 ? -11.758 -38.312 1.132 1 77.38 86 ASP A O 1
ATOM 677 N N . GLY A 1 87 ? -12.023 -36.25 0.298 1 70.44 87 GLY A N 1
ATOM 678 C CA . GLY A 1 87 ? -13.203 -36 1.106 1 70.44 87 GLY A CA 1
ATOM 679 C C . GLY A 1 87 ? -14.344 -36.969 0.807 1 70.44 87 GLY A C 1
ATOM 680 O O . GLY A 1 87 ? -15.094 -37.344 1.708 1 70.44 87 GLY A O 1
ATOM 681 N N . GLU A 1 88 ? -14.5 -37.281 -0.358 1 66.81 88 GLU A N 1
ATOM 682 C CA . GLU A 1 88 ? -15.523 -38.25 -0.74 1 66.81 88 GLU A CA 1
ATOM 683 C C . GLU A 1 88 ? -15.141 -39.656 -0.317 1 66.81 88 GLU A C 1
ATOM 685 O O . GLU A 1 88 ? -16 -40.469 0.038 1 66.81 88 GLU A O 1
ATOM 690 N N . ALA A 1 89 ? -13.93 -40.031 -0.245 1 68.44 89 ALA A N 1
ATOM 691 C CA . ALA A 1 89 ? -13.484 -41.375 0.146 1 68.44 89 ALA A CA 1
ATOM 692 C C . ALA A 1 89 ? -13.633 -41.562 1.65 1 68.44 89 ALA A C 1
ATOM 694 O O . ALA A 1 89 ? -13.898 -42.688 2.105 1 68.44 89 ALA A O 1
ATOM 695 N N . GLY A 1 90 ? -13.523 -40.469 2.342 1 64.88 90 GLY A N 1
ATOM 696 C CA . GLY A 1 90 ? -13.664 -40.562 3.787 1 64.88 90 GLY A CA 1
ATOM 697 C C . GLY A 1 90 ? -15.094 -40.781 4.238 1 64.88 90 GLY A C 1
ATOM 698 O O . GLY A 1 90 ? -15.336 -41.344 5.316 1 64.88 90 GLY A O 1
ATOM 699 N N . GLU A 1 91 ? -16.047 -40.219 3.662 1 64.69 91 GLU A N 1
ATOM 700 C CA . GLU A 1 91 ? -17.438 -40.344 4.055 1 64.69 91 GLU A CA 1
ATOM 701 C C . GLU A 1 91 ? -17.984 -41.719 3.709 1 64.69 91 GLU A C 1
ATOM 703 O O . GLU A 1 91 ? -18.891 -42.25 4.379 1 64.69 91 GLU A O 1
ATOM 708 N N . GLU A 1 92 ? -17.625 -42.344 2.713 1 61.56 92 GLU A N 1
ATOM 709 C CA . GLU A 1 92 ? -18.109 -43.656 2.373 1 61.56 92 GLU A CA 1
ATOM 710 C C . GLU A 1 92 ? -17.578 -44.719 3.348 1 61.56 92 GLU A C 1
ATOM 712 O O . GLU A 1 92 ? -18.141 -45.812 3.459 1 61.56 92 GLU A O 1
ATOM 717 N N . ALA A 1 93 ? -16.516 -44.594 4.055 1 64.12 93 ALA A N 1
ATOM 718 C CA . ALA A 1 93 ? -16.016 -45.562 5.016 1 64.12 93 ALA A CA 1
ATOM 719 C C . ALA A 1 93 ? -16.844 -45.562 6.293 1 64.12 93 ALA A C 1
ATOM 721 O O . ALA A 1 93 ? -16.859 -46.562 7.039 1 64.12 93 ALA A O 1
ATOM 722 N N . LYS A 1 94 ? -17.547 -44.469 6.648 1 62.59 94 LYS A N 1
ATOM 723 C CA . LYS A 1 94 ? -18.312 -44.469 7.895 1 62.59 94 LYS A CA 1
ATOM 724 C C . LYS A 1 94 ? -19.641 -45.188 7.723 1 62.59 94 LYS A C 1
ATOM 726 O O . LYS A 1 94 ? -20.297 -45.531 8.703 1 62.59 94 LYS A O 1
ATOM 731 N N . THR A 1 95 ? -20.125 -45.062 6.609 1 62.19 95 THR A N 1
ATOM 732 C CA . THR A 1 95 ? -21.438 -45.688 6.48 1 62.19 95 THR A CA 1
ATOM 733 C C . THR A 1 95 ? -21.312 -47.188 6.191 1 62.19 95 THR A C 1
ATOM 735 O O . THR A 1 95 ? -22.312 -47.906 6.133 1 62.19 95 THR A O 1
ATOM 738 N N . ARG A 1 96 ? -20.188 -47.656 6.102 1 51 96 ARG A N 1
ATOM 739 C CA . ARG A 1 96 ? -20.219 -49.125 6.055 1 51 96 ARG A CA 1
ATOM 740 C C . ARG A 1 96 ? -20.031 -49.719 7.445 1 51 96 ARG A C 1
ATOM 742 O O . ARG A 1 96 ? -19.25 -49.219 8.25 1 51 96 ARG A O 1
ATOM 749 N N . MET B 1 1 ? -12.453 -24.047 -18.766 1 35.19 1 MET B N 1
ATOM 750 C CA . MET B 1 1 ? -12.695 -23.438 -17.453 1 35.19 1 MET B CA 1
ATOM 751 C C . MET B 1 1 ? -12.047 -22.062 -17.375 1 35.19 1 MET B C 1
ATOM 753 O O . MET B 1 1 ? -10.844 -21.922 -17.609 1 35.19 1 MET B O 1
ATOM 757 N N . SER B 1 2 ? -12.633 -21.094 -17.828 1 41.59 2 SER B N 1
ATOM 758 C CA . SER B 1 2 ? -12.164 -19.719 -17.859 1 41.59 2 SER B CA 1
ATOM 759 C C . SER B 1 2 ? -11.492 -19.328 -16.547 1 41.59 2 SER B C 1
ATOM 761 O O . SER B 1 2 ? -12.094 -19.406 -15.484 1 41.59 2 SER B O 1
ATOM 763 N N . ALA B 1 3 ? -10.305 -19.719 -16.266 1 47.19 3 ALA B N 1
ATOM 764 C CA . ALA B 1 3 ? -9.492 -19.438 -15.086 1 47.19 3 ALA B CA 1
ATOM 765 C C . ALA B 1 3 ? -9.773 -18.031 -14.555 1 47.19 3 ALA B C 1
ATOM 767 O O . ALA B 1 3 ? -9.156 -17.062 -14.984 1 47.19 3 ALA B O 1
ATOM 768 N N . LEU B 1 4 ? -11.117 -17.688 -14.406 1 54.38 4 LEU B N 1
ATOM 769 C CA . LEU B 1 4 ? -11.547 -16.359 -13.984 1 54.38 4 LEU B CA 1
ATOM 770 C C . LEU B 1 4 ? -10.75 -15.883 -12.773 1 54.38 4 LEU B C 1
ATOM 772 O O . LEU B 1 4 ? -10.625 -16.594 -11.781 1 54.38 4 LEU B O 1
ATOM 776 N N . LEU B 1 5 ? -9.852 -15.086 -13.039 1 62.47 5 LEU B N 1
ATOM 777 C CA . LEU B 1 5 ? -9.023 -14.539 -11.969 1 62.47 5 LEU B CA 1
ATOM 778 C C . LEU B 1 5 ? -9.883 -14.133 -10.773 1 62.47 5 LEU B C 1
ATOM 780 O O . LEU B 1 5 ? -10.844 -13.375 -10.922 1 62.47 5 LEU B O 1
ATOM 784 N N . LYS B 1 6 ? -10.094 -15.086 -9.766 1 84 6 LYS B N 1
ATOM 785 C CA . LYS B 1 6 ? -10.812 -14.789 -8.531 1 84 6 LYS B CA 1
ATOM 786 C C . LYS B 1 6 ? -10.273 -13.523 -7.867 1 84 6 LYS B C 1
ATOM 788 O O . LYS B 1 6 ? -9.062 -13.375 -7.699 1 84 6 LYS B O 1
ATOM 793 N N . THR B 1 7 ? -11.148 -12.57 -7.816 1 88.62 7 THR B N 1
ATOM 794 C CA . THR B 1 7 ? -10.781 -11.32 -7.168 1 88.62 7 THR B CA 1
ATOM 795 C C . THR B 1 7 ? -11.281 -11.289 -5.727 1 88.62 7 THR B C 1
ATOM 797 O O . THR B 1 7 ? -12.164 -12.062 -5.352 1 88.62 7 THR B O 1
ATOM 800 N N . THR B 1 8 ? -10.641 -10.562 -4.91 1 94.5 8 THR B N 1
ATOM 801 C CA . THR B 1 8 ? -11 -10.375 -3.512 1 94.5 8 THR B CA 1
ATOM 802 C C . THR B 1 8 ? -10.773 -8.93 -3.086 1 94.5 8 THR B C 1
ATOM 804 O O . THR B 1 8 ? -9.977 -8.211 -3.701 1 94.5 8 THR B O 1
ATOM 807 N N . ASP B 1 9 ? -11.492 -8.555 -2.115 1 95.25 9 ASP B N 1
ATOM 808 C CA . ASP B 1 9 ? -11.344 -7.203 -1.578 1 95.25 9 ASP B CA 1
ATOM 809 C C . ASP B 1 9 ? -10.391 -7.188 -0.388 1 95.25 9 ASP B C 1
ATOM 811 O O . ASP B 1 9 ? -10.461 -8.055 0.486 1 95.25 9 ASP B O 1
ATOM 815 N N . VAL B 1 10 ? -9.492 -6.254 -0.406 1 96.31 10 VAL B N 1
ATOM 816 C CA . VAL B 1 10 ? -8.617 -6.023 0.739 1 96.31 10 VAL B CA 1
AT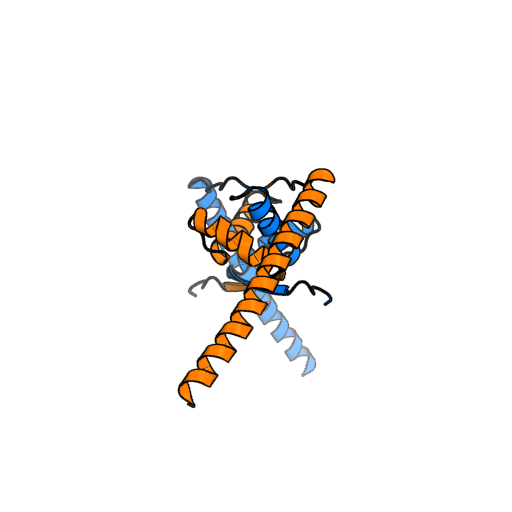OM 817 C C . VAL B 1 10 ? -8.984 -4.707 1.418 1 96.31 10 VAL B C 1
ATOM 819 O O . VAL B 1 10 ? -9.328 -3.73 0.747 1 96.31 10 VAL B O 1
ATOM 822 N N . ARG B 1 11 ? -8.898 -4.766 2.799 1 95.44 11 ARG B N 1
ATOM 823 C CA . ARG B 1 11 ? -9.336 -3.609 3.576 1 95.44 11 ARG B CA 1
ATOM 824 C C . ARG B 1 11 ? -8.289 -3.23 4.625 1 95.44 11 ARG B C 1
ATOM 826 O O . ARG B 1 11 ? -7.586 -4.098 5.148 1 95.44 11 ARG B O 1
ATOM 833 N N . CYS B 1 12 ? -8.172 -1.951 4.824 1 94.69 12 CYS B N 1
ATOM 834 C CA . CYS B 1 12 ? -7.379 -1.468 5.953 1 94.69 12 CYS B CA 1
ATOM 835 C C . CYS B 1 12 ? -8.023 -0.236 6.578 1 94.69 12 CYS B C 1
ATOM 837 O O . CYS B 1 12 ? -8.617 0.585 5.875 1 94.69 12 CYS B O 1
ATOM 839 N N . ARG B 1 13 ? -7.984 -0.215 7.848 1 94.56 13 ARG B N 1
ATOM 840 C CA . ARG B 1 13 ? -8.516 0.916 8.602 1 94.56 13 ARG B CA 1
ATOM 841 C C . ARG B 1 13 ? -7.453 1.992 8.797 1 94.56 13 ARG B C 1
ATOM 843 O O . ARG B 1 13 ? -6.34 1.699 9.234 1 94.56 13 ARG B O 1
ATOM 850 N N . ILE B 1 14 ? -7.828 3.203 8.383 1 94.5 14 ILE B N 1
ATOM 851 C CA . ILE B 1 14 ? -6.887 4.309 8.523 1 94.5 14 ILE B CA 1
ATOM 852 C C . ILE B 1 14 ? -7.621 5.547 9.039 1 94.5 14 ILE B C 1
ATOM 854 O O . ILE B 1 14 ? -8.852 5.574 9.07 1 94.5 14 ILE B O 1
ATOM 858 N N . ASP B 1 15 ? -6.777 6.52 9.492 1 92.62 15 ASP B N 1
ATOM 859 C CA . ASP B 1 15 ? -7.344 7.809 9.883 1 92.62 15 ASP B CA 1
ATOM 860 C C . ASP B 1 15 ? -7.934 8.531 8.672 1 92.62 15 ASP B C 1
ATOM 862 O O . ASP B 1 15 ? -7.348 8.516 7.586 1 92.62 15 ASP B O 1
ATOM 866 N N . GLU B 1 16 ? -9.016 9.211 8.93 1 93 16 GLU B N 1
ATOM 867 C CA . GLU B 1 16 ? -9.664 9.969 7.867 1 93 16 GLU B CA 1
ATOM 868 C C . GLU B 1 16 ? -8.719 11.016 7.273 1 93 16 GLU B C 1
ATOM 870 O O . GLU B 1 16 ? -8.734 11.25 6.066 1 93 16 GLU B O 1
ATOM 875 N N . ASP B 1 17 ? -7.969 11.625 8.086 1 91 17 ASP B N 1
ATOM 876 C CA . ASP B 1 17 ? -7 12.617 7.633 1 91 17 ASP B CA 1
ATOM 877 C C . ASP B 1 17 ? -5.965 11.992 6.699 1 91 17 ASP B C 1
ATOM 879 O O . ASP B 1 17 ? -5.625 12.57 5.664 1 91 17 ASP B O 1
ATOM 883 N N . LEU B 1 18 ? -5.449 10.891 7.059 1 94.06 18 LEU B N 1
ATOM 884 C CA . LEU B 1 18 ? -4.5 10.172 6.215 1 94.06 18 LEU B CA 1
ATOM 885 C C . LEU B 1 18 ? -5.121 9.82 4.867 1 94.06 18 LEU B C 1
ATOM 887 O O . LEU B 1 18 ? -4.48 9.969 3.824 1 94.06 18 LEU B O 1
ATOM 891 N N . LYS B 1 19 ? -6.32 9.336 4.922 1 96.81 19 LYS B N 1
ATOM 892 C CA . LYS B 1 19 ? -7.02 9.008 3.68 1 96.81 19 LYS B CA 1
ATOM 893 C C . LYS B 1 19 ? -7.113 10.227 2.766 1 96.81 19 LYS B C 1
ATOM 895 O O . LYS B 1 19 ? -6.832 10.133 1.569 1 96.81 19 LYS B O 1
ATOM 900 N N . GLU B 1 20 ? -7.496 11.344 3.32 1 96.12 20 GLU B N 1
ATOM 901 C CA . GLU B 1 20 ? -7.68 12.562 2.545 1 96.12 20 GLU B CA 1
ATOM 902 C C . GLU B 1 20 ? -6.359 13.055 1.965 1 96.12 20 GLU B C 1
ATOM 904 O O . GLU B 1 20 ? -6.277 13.375 0.776 1 96.12 20 GLU B O 1
ATOM 909 N N . ARG B 1 21 ? -5.371 13.078 2.734 1 95.88 21 ARG B N 1
ATOM 910 C CA . ARG B 1 21 ? -4.066 13.562 2.295 1 95.88 21 ARG B CA 1
ATOM 911 C C . ARG B 1 21 ? -3.457 12.625 1.257 1 95.88 21 ARG B C 1
ATOM 913 O O . ARG B 1 21 ? -2.938 13.078 0.234 1 95.88 21 ARG B O 1
ATOM 920 N N . ALA B 1 22 ? -3.537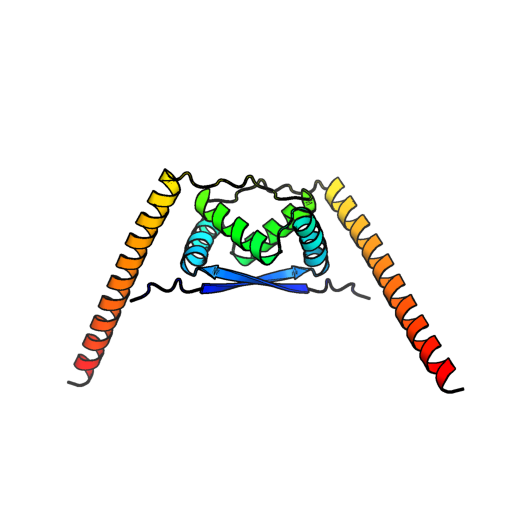 11.391 1.506 1 97.94 22 ALA B N 1
ATOM 921 C CA . ALA B 1 22 ? -2.998 10.414 0.562 1 97.94 22 ALA B CA 1
ATOM 922 C C . ALA B 1 22 ? -3.738 10.477 -0.771 1 97.94 22 ALA B C 1
ATOM 924 O O . ALA B 1 22 ? -3.115 10.438 -1.835 1 97.94 22 ALA B O 1
ATOM 925 N N . THR B 1 23 ? -5.043 10.578 -0.691 1 98.06 23 THR B N 1
ATOM 926 C CA . THR B 1 23 ? -5.859 10.656 -1.897 1 98.06 23 THR B CA 1
ATOM 927 C C . THR B 1 23 ? -5.48 11.883 -2.725 1 98.06 23 THR B C 1
ATOM 929 O O . THR B 1 23 ? -5.387 11.805 -3.951 1 98.06 23 THR B O 1
ATOM 932 N N . ALA B 1 24 ? -5.242 12.969 -2.033 1 97.12 24 ALA B N 1
ATOM 933 C CA . ALA B 1 24 ? -4.848 14.195 -2.725 1 97.12 24 ALA B CA 1
ATOM 934 C C . ALA B 1 24 ? -3.51 14.023 -3.438 1 97.12 24 ALA B C 1
ATOM 936 O O . ALA B 1 24 ? -3.363 14.406 -4.598 1 97.12 24 ALA B O 1
ATOM 937 N N . VAL B 1 25 ? -2.566 13.469 -2.812 1 96.81 25 VAL B N 1
ATOM 938 C CA . VAL B 1 25 ? -1.24 13.242 -3.379 1 96.81 25 VAL B CA 1
ATOM 939 C C . VAL B 1 25 ? -1.343 12.289 -4.57 1 96.81 25 VAL B C 1
ATOM 941 O O . VAL B 1 25 ? -0.773 12.555 -5.629 1 96.81 25 VAL B O 1
ATOM 944 N N . LEU B 1 26 ? -2.133 11.188 -4.398 1 97.38 26 LEU B N 1
ATOM 945 C CA . LEU B 1 26 ? -2.264 10.172 -5.441 1 97.38 26 LEU B CA 1
ATOM 946 C C . LEU B 1 26 ? -3.012 10.727 -6.648 1 97.38 26 LEU B C 1
ATOM 948 O O . LEU B 1 26 ? -2.672 10.414 -7.793 1 97.38 26 LEU B O 1
ATOM 952 N N . ASN B 1 27 ? -3.947 11.609 -6.367 1 96.5 27 ASN B N 1
ATOM 953 C CA . ASN B 1 27 ? -4.656 12.273 -7.457 1 96.5 27 ASN B CA 1
ATOM 954 C C . ASN B 1 27 ? -3.721 13.156 -8.273 1 96.5 27 ASN B C 1
ATOM 956 O O . ASN B 1 27 ? -3.834 13.227 -9.5 1 96.5 27 ASN B O 1
ATOM 960 N N . ALA B 1 28 ? -2.844 13.797 -7.57 1 95.19 28 ALA B N 1
ATOM 961 C CA . ALA B 1 28 ? -1.861 14.641 -8.25 1 95.19 28 ALA B CA 1
ATOM 962 C C . ALA B 1 28 ? -0.941 13.805 -9.133 1 95.19 28 ALA B C 1
ATOM 964 O O . ALA B 1 28 ? -0.44 14.289 -10.148 1 95.19 28 ALA B O 1
ATOM 965 N N . CYS B 1 29 ? -0.779 12.562 -8.797 1 95.44 29 CYS B N 1
ATOM 966 C CA . CYS B 1 29 ? 0.015 11.625 -9.578 1 95.44 29 CYS B CA 1
ATOM 967 C C . CYS B 1 29 ? -0.824 10.984 -10.68 1 95.44 29 CYS B C 1
ATOM 969 O O . CYS B 1 29 ? -0.316 10.188 -11.477 1 95.44 29 CYS B O 1
ATOM 971 N N . GLY B 1 30 ? -2.193 11.156 -10.594 1 94.75 30 GLY B N 1
ATOM 972 C CA . GLY B 1 30 ? -3.086 10.578 -11.586 1 94.75 30 GLY B CA 1
ATOM 973 C C . GLY B 1 30 ? -3.566 9.188 -11.211 1 94.75 30 GLY B C 1
ATOM 974 O O . GLY B 1 30 ? -3.953 8.398 -12.078 1 94.75 30 GLY B O 1
ATOM 975 N N . LEU B 1 31 ? -3.455 8.828 -10.023 1 96.81 31 LEU B N 1
ATOM 976 C CA . LEU B 1 31 ? -3.85 7.504 -9.555 1 96.81 31 LEU B CA 1
ATOM 977 C C . LEU B 1 31 ? -4.992 7.598 -8.555 1 96.81 31 LEU B C 1
ATOM 979 O O . LEU B 1 31 ? -5.059 8.547 -7.766 1 96.81 31 LEU B O 1
ATOM 983 N N . SER B 1 32 ? -5.797 6.633 -8.586 1 96.75 32 SER B N 1
ATOM 984 C CA . SER B 1 32 ? -6.777 6.496 -7.512 1 96.75 32 SER B CA 1
ATOM 985 C C . SER B 1 32 ? -6.172 5.809 -6.293 1 96.75 32 SER B C 1
ATOM 987 O O . SER B 1 32 ? -5.129 5.156 -6.395 1 96.75 32 SER B O 1
ATOM 989 N N . LEU B 1 33 ? -6.766 5.969 -5.219 1 97.62 33 LEU B N 1
ATOM 990 C CA . LEU B 1 33 ? -6.363 5.301 -3.988 1 97.62 33 LEU B CA 1
ATOM 991 C C . LEU B 1 33 ? -6.32 3.789 -4.176 1 97.62 33 LEU B C 1
ATOM 993 O O . LEU B 1 33 ? -5.348 3.137 -3.795 1 97.62 33 LEU B O 1
ATOM 997 N N . SER B 1 34 ? -7.34 3.197 -4.762 1 96.75 34 SER B N 1
ATOM 998 C CA . SER B 1 34 ? -7.441 1.76 -4.988 1 96.75 34 SER B CA 1
ATOM 999 C C . SER B 1 34 ? -6.363 1.276 -5.957 1 96.75 34 SER B C 1
ATOM 1001 O O . SER B 1 34 ? -5.758 0.225 -5.742 1 96.75 34 SER B O 1
ATOM 1003 N N . ASP B 1 35 ? -6.074 2.031 -6.938 1 95.62 35 ASP B N 1
ATOM 1004 C CA . ASP B 1 35 ? -5.051 1.677 -7.914 1 95.62 35 ASP B CA 1
ATOM 1005 C C . ASP B 1 35 ? -3.66 1.693 -7.281 1 95.62 35 ASP B C 1
ATOM 1007 O O . ASP B 1 35 ? -2.838 0.818 -7.559 1 95.62 35 ASP B O 1
ATOM 1011 N N . ALA B 1 36 ? -3.445 2.693 -6.43 1 97.44 36 ALA B N 1
ATOM 1012 C CA . ALA B 1 36 ? -2.148 2.824 -5.77 1 97.44 36 ALA B CA 1
ATOM 1013 C C . ALA B 1 36 ? -1.905 1.665 -4.809 1 97.44 36 ALA B C 1
ATOM 1015 O O . ALA B 1 36 ? -0.804 1.111 -4.758 1 97.44 36 ALA B O 1
ATOM 1016 N N . MET B 1 37 ? -2.883 1.321 -4.137 1 97.75 37 MET B N 1
ATOM 1017 C CA . MET B 1 37 ? -2.773 0.192 -3.217 1 97.75 37 MET B CA 1
ATOM 1018 C C . MET B 1 37 ? -2.496 -1.102 -3.975 1 97.75 37 MET B C 1
ATOM 1020 O O . MET B 1 37 ? -1.642 -1.892 -3.57 1 97.75 37 MET B O 1
ATOM 1024 N N . ARG B 1 38 ? -3.162 -1.284 -5.086 1 96.69 38 ARG B N 1
ATOM 1025 C CA . ARG B 1 38 ? -2.945 -2.457 -5.926 1 96.69 38 ARG B CA 1
ATOM 1026 C C . ARG B 1 38 ? -1.526 -2.471 -6.488 1 96.69 38 ARG B C 1
ATOM 1028 O O . ARG B 1 38 ? -0.879 -3.52 -6.527 1 96.69 38 ARG B O 1
ATOM 1035 N N . LEU B 1 39 ? -1.124 -1.346 -6.922 1 95.56 39 LEU B N 1
ATOM 1036 C CA . LEU B 1 39 ? 0.222 -1.196 -7.465 1 95.56 39 LEU B CA 1
ATOM 1037 C C . LEU B 1 39 ? 1.272 -1.498 -6.402 1 95.56 39 LEU B C 1
ATOM 1039 O O . LEU B 1 39 ? 2.277 -2.154 -6.684 1 95.56 39 LEU B O 1
ATOM 1043 N N . PHE B 1 40 ? 1.084 -1.002 -5.227 1 96.25 40 PHE B N 1
ATOM 1044 C CA . PHE B 1 40 ? 1.977 -1.249 -4.102 1 96.25 40 PHE B CA 1
ATOM 1045 C C . PHE B 1 40 ? 2.107 -2.742 -3.832 1 96.25 40 PHE B C 1
ATOM 1047 O O . PHE B 1 40 ? 3.221 -3.266 -3.736 1 96.25 40 PHE B O 1
ATOM 1054 N N . LEU B 1 41 ? 0.959 -3.438 -3.834 1 97.25 41 LEU B N 1
ATOM 1055 C CA . LEU B 1 41 ? 0.989 -4.863 -3.537 1 97.25 41 LEU B CA 1
ATOM 1056 C C . LEU B 1 41 ? 1.684 -5.637 -4.652 1 97.25 41 LEU B C 1
ATOM 1058 O O . LEU B 1 41 ? 2.395 -6.609 -4.391 1 97.25 41 LEU B O 1
ATOM 1062 N N . ARG B 1 42 ? 1.573 -5.227 -5.867 1 95.94 42 ARG B N 1
ATOM 1063 C CA . ARG B 1 42 ? 2.291 -5.832 -6.984 1 95.94 42 ARG B CA 1
ATOM 1064 C C . ARG B 1 42 ? 3.797 -5.641 -6.836 1 95.94 42 ARG B C 1
ATOM 1066 O O . ARG B 1 42 ? 4.574 -6.559 -7.094 1 95.94 42 ARG B O 1
ATOM 1073 N N . GLN B 1 43 ? 4.129 -4.434 -6.359 1 95.75 43 GLN B N 1
ATOM 1074 C CA . GLN B 1 43 ? 5.543 -4.137 -6.172 1 95.75 43 GLN B CA 1
ATOM 1075 C C . GLN B 1 43 ? 6.129 -4.949 -5.02 1 95.75 43 GLN B C 1
ATOM 1077 O O . GLN B 1 43 ? 7.293 -5.355 -5.07 1 95.75 43 GLN B O 1
ATOM 1082 N N . VAL B 1 44 ? 5.395 -5.145 -4.031 1 96.19 44 VAL B N 1
ATOM 1083 C CA . VAL B 1 44 ? 5.797 -5.992 -2.914 1 96.19 44 VAL B CA 1
ATOM 1084 C C . VAL B 1 44 ? 6.141 -7.391 -3.422 1 96.19 44 VAL B C 1
ATOM 1086 O O . VAL B 1 44 ? 7.156 -7.969 -3.033 1 96.19 44 VAL B O 1
ATOM 1089 N N . VAL B 1 45 ? 5.305 -7.941 -4.305 1 94.5 45 VAL B N 1
ATOM 1090 C CA . VAL B 1 45 ? 5.52 -9.281 -4.848 1 94.5 45 VAL B CA 1
ATOM 1091 C C . VAL B 1 45 ? 6.723 -9.266 -5.793 1 94.5 45 VAL B C 1
ATOM 1093 O O . VAL B 1 45 ? 7.543 -10.188 -5.77 1 94.5 45 VAL B O 1
ATOM 1096 N N . THR B 1 46 ? 6.863 -8.219 -6.559 1 91.38 46 THR B N 1
ATOM 1097 C CA . THR B 1 46 ? 7.926 -8.117 -7.547 1 91.38 46 THR B CA 1
ATOM 1098 C C . THR B 1 46 ? 9.289 -7.996 -6.871 1 91.38 46 THR B C 1
ATOM 1100 O O . THR B 1 46 ? 10.266 -8.609 -7.309 1 91.38 46 THR B O 1
ATOM 1103 N N . THR B 1 47 ? 9.352 -7.246 -5.785 1 92.31 47 THR B N 1
ATOM 1104 C CA . THR B 1 47 ? 10.617 -6.961 -5.121 1 92.31 47 THR B CA 1
ATOM 1105 C C . THR B 1 47 ? 10.875 -7.949 -3.986 1 92.31 47 THR B C 1
ATOM 1107 O O . THR B 1 47 ? 11.945 -7.941 -3.375 1 92.31 47 THR B O 1
ATOM 1110 N N . GLN B 1 48 ? 9.805 -8.695 -3.662 1 92.56 48 GLN B N 1
ATOM 1111 C CA . GLN B 1 48 ? 9.875 -9.656 -2.566 1 92.56 48 GLN B CA 1
ATOM 1112 C C . GLN B 1 48 ? 10.234 -8.969 -1.252 1 92.56 48 GLN B C 1
ATOM 1114 O O . GLN B 1 48 ? 11.141 -9.414 -0.54 1 92.56 48 GLN B O 1
ATOM 1119 N N . GLY B 1 49 ? 9.578 -7.832 -0.955 1 93.62 49 GLY B N 1
ATOM 1120 C CA . GLY B 1 49 ? 9.781 -6.996 0.218 1 93.62 49 GLY B CA 1
ATOM 1121 C C . GLY B 1 49 ? 9.125 -5.633 0.094 1 93.62 49 GLY B C 1
ATOM 1122 O O . GLY B 1 49 ? 8.281 -5.418 -0.784 1 93.62 49 GLY B O 1
ATOM 1123 N N . LEU B 1 50 ? 9.383 -4.805 0.986 1 94.81 50 LEU B N 1
ATOM 1124 C CA . LEU B 1 50 ? 8.883 -3.436 0.927 1 94.81 50 LEU B CA 1
ATOM 1125 C C . LEU B 1 50 ? 9.578 -2.646 -0.176 1 94.81 50 LEU B C 1
ATOM 1127 O O . LEU B 1 50 ? 10.805 -2.482 -0.15 1 94.81 50 LEU B O 1
ATOM 1131 N N . PRO B 1 51 ? 8.867 -2.113 -1.079 1 94.56 51 PRO B N 1
ATOM 1132 C CA . PRO B 1 51 ? 9.477 -1.48 -2.25 1 94.56 51 PRO B CA 1
ATOM 1133 C C . PRO B 1 51 ? 9.945 -0.054 -1.972 1 94.56 51 PRO B C 1
ATOM 1135 O O . PRO B 1 51 ? 10.25 0.694 -2.906 1 94.56 51 PRO B O 1
ATOM 1138 N N . PHE B 1 52 ? 9.953 0.368 -0.706 1 91.81 52 PHE B N 1
ATOM 1139 C CA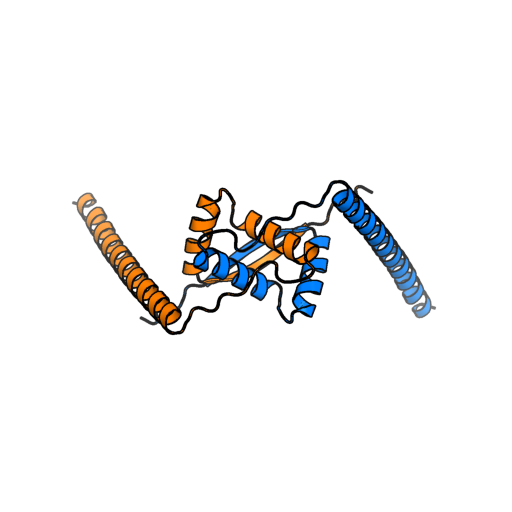 . PHE B 1 52 ? 10.398 1.707 -0.333 1 91.81 52 PHE B CA 1
ATOM 1140 C C . PHE B 1 52 ? 11.125 1.685 1.007 1 91.81 52 PHE B C 1
ATOM 1142 O O . PHE B 1 52 ? 11 0.724 1.77 1 91.81 52 PHE B O 1
ATOM 1149 N N . GLU B 1 53 ? 11.836 2.74 1.186 1 86.5 53 GLU B N 1
ATOM 1150 C CA . GLU B 1 53 ? 12.461 2.949 2.488 1 86.5 53 GLU B CA 1
ATOM 1151 C C . GLU B 1 53 ? 11.508 3.645 3.453 1 86.5 53 GLU B C 1
ATOM 1153 O O . GLU B 1 53 ? 10.789 4.566 3.068 1 86.5 53 GLU B O 1
ATOM 1158 N N . VAL B 1 54 ? 11.383 2.994 4.59 1 83.44 54 VAL B N 1
ATOM 1159 C CA . VAL B 1 54 ? 10.523 3.609 5.598 1 83.44 54 VAL B CA 1
ATOM 1160 C C . VAL B 1 54 ? 11.211 4.84 6.18 1 83.44 54 VAL B C 1
ATOM 1162 O O . VAL B 1 54 ? 12.289 4.734 6.773 1 83.44 54 VAL B O 1
ATOM 1165 N N . ARG B 1 55 ? 10.789 5.992 5.883 1 77.25 55 ARG B N 1
ATOM 1166 C CA . ARG B 1 55 ? 11.281 7.234 6.473 1 77.25 55 ARG B CA 1
ATOM 1167 C C . ARG B 1 55 ? 10.523 7.57 7.754 1 77.25 55 ARG B C 1
ATOM 1169 O O . ARG B 1 55 ? 9.297 7.586 7.766 1 77.25 55 ARG B O 1
ATOM 1176 N N . ILE B 1 56 ? 11.18 7.406 8.883 1 73.75 56 ILE B N 1
ATOM 1177 C CA . ILE B 1 56 ? 10.594 7.793 10.164 1 73.75 56 ILE B CA 1
ATOM 1178 C C . ILE B 1 56 ? 10.797 9.289 10.398 1 73.75 56 ILE B C 1
ATOM 1180 O O . ILE B 1 56 ? 11.922 9.789 10.305 1 73.75 56 ILE B O 1
ATOM 1184 N N . PRO B 1 57 ? 9.758 9.891 10.469 1 67.5 57 PRO B N 1
ATOM 1185 C CA . PRO B 1 57 ? 9.953 11.32 10.742 1 67.5 57 PRO B CA 1
ATOM 1186 C C . PRO B 1 57 ? 10.836 11.57 11.961 1 67.5 57 PRO B C 1
ATOM 1188 O O . PRO B 1 57 ? 10.789 10.805 12.93 1 67.5 57 PRO B O 1
ATOM 1191 N N . SER B 1 58 ? 11.891 12.375 11.695 1 72.19 58 SER B N 1
ATOM 1192 C CA . SER B 1 58 ? 12.664 12.805 12.859 1 72.19 58 SER B CA 1
ATOM 1193 C C . SER B 1 58 ? 11.766 13.375 13.945 1 72.19 58 SER B C 1
ATOM 1195 O O . SER B 1 58 ? 10.586 13.648 13.703 1 72.19 58 SER B O 1
ATOM 1197 N N . GLU B 1 59 ? 12.258 13.25 15.203 1 72.62 59 GLU B N 1
ATOM 1198 C CA . GLU B 1 59 ? 11.492 13.852 16.281 1 72.62 59 GLU B CA 1
ATOM 1199 C C . GLU B 1 59 ? 11.023 15.258 15.914 1 72.62 59 GLU B C 1
ATOM 1201 O O . GLU B 1 59 ? 9.883 15.625 16.188 1 72.62 59 GLU B O 1
ATOM 1206 N N . LYS B 1 60 ? 11.969 15.906 15.258 1 73.06 60 LYS B N 1
ATOM 1207 C CA . LYS B 1 60 ? 11.656 17.266 14.82 1 73.06 60 LYS B CA 1
ATOM 1208 C C . LYS B 1 60 ? 10.547 17.266 13.773 1 73.06 60 LYS B C 1
ATOM 1210 O O . LYS B 1 60 ? 9.602 18.047 13.867 1 73.06 60 LYS B O 1
ATOM 1215 N N . THR B 1 61 ? 10.625 16.359 12.93 1 71 61 THR B N 1
ATOM 1216 C CA . THR B 1 61 ? 9.641 16.266 11.852 1 71 61 THR B CA 1
ATOM 1217 C C . THR B 1 61 ? 8.297 15.781 12.391 1 71 61 THR B C 1
ATOM 1219 O O . THR B 1 61 ? 7.25 16.312 12.016 1 71 61 THR B O 1
ATOM 1222 N N . ALA B 1 62 ? 8.375 14.836 13.273 1 67.88 62 ALA B N 1
ATOM 1223 C CA . ALA B 1 62 ? 7.164 14.312 13.891 1 67.88 62 ALA B CA 1
ATOM 1224 C C . ALA B 1 62 ? 6.414 15.414 14.641 1 67.88 62 ALA B C 1
ATOM 1226 O O . ALA B 1 62 ? 5.188 15.492 14.578 1 67.88 62 ALA B O 1
ATOM 1227 N N . ARG B 1 63 ? 7.188 16.188 15.328 1 71.69 63 ARG B N 1
ATOM 1228 C CA . ARG B 1 63 ? 6.605 17.297 16.078 1 71.69 63 ARG B CA 1
ATOM 1229 C C . ARG B 1 63 ? 5.996 18.328 15.133 1 71.69 63 ARG B C 1
ATOM 1231 O O . ARG B 1 63 ? 4.922 18.859 15.406 1 71.69 63 ARG B O 1
ATOM 1238 N N . ALA B 1 64 ? 6.652 18.531 14.062 1 73.94 64 ALA B N 1
ATOM 1239 C CA . ALA B 1 64 ? 6.176 19.5 13.078 1 73.94 64 ALA B CA 1
ATOM 1240 C C . ALA B 1 64 ? 4.883 19.016 12.422 1 73.94 64 ALA B C 1
ATOM 1242 O O . ALA B 1 64 ? 3.961 19.812 12.203 1 73.94 64 ALA B O 1
ATOM 1243 N N . MET B 1 65 ? 4.824 17.734 12.219 1 68.12 65 MET B N 1
ATOM 1244 C CA . MET B 1 65 ? 3.643 17.156 11.594 1 68.12 65 MET B CA 1
ATOM 1245 C C . MET B 1 65 ? 2.447 17.203 12.539 1 68.12 65 MET B C 1
ATOM 1247 O O . MET B 1 65 ? 1.331 17.516 12.125 1 68.12 65 MET B O 1
ATOM 1251 N N . LYS B 1 66 ? 2.715 16.844 13.773 1 71.69 66 LYS B N 1
ATOM 1252 C CA . LYS B 1 66 ? 1.67 16.906 14.797 1 71.69 66 LYS B CA 1
ATOM 1253 C C . LYS B 1 66 ? 1.115 18.312 14.922 1 71.69 66 LYS B C 1
ATOM 1255 O O . LYS B 1 66 ? -0.096 18.5 15.047 1 71.69 66 LYS B O 1
ATOM 1260 N N . GLN B 1 67 ? 1.985 19.297 14.836 1 75.38 67 GLN B N 1
ATOM 1261 C CA . GLN B 1 67 ? 1.584 20.688 14.922 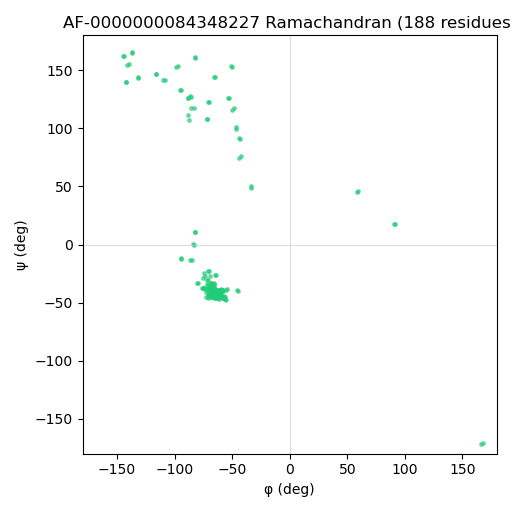1 75.38 67 GLN B CA 1
ATOM 1262 C C . GLN B 1 67 ? 0.756 21.109 13.711 1 75.38 67 GLN B C 1
ATOM 1264 O O . GLN B 1 67 ? -0.262 21.781 13.852 1 75.38 67 GLN B O 1
ATOM 1269 N N . ALA B 1 68 ? 1.206 20.734 12.602 1 75.75 68 ALA B N 1
ATOM 1270 C CA . ALA B 1 68 ? 0.491 21.062 11.367 1 75.75 68 ALA B CA 1
ATOM 1271 C C . ALA B 1 68 ? -0.9 20.438 11.367 1 75.75 68 ALA B C 1
ATOM 1273 O O . ALA B 1 68 ? -1.877 21.078 10.977 1 75.75 68 ALA B O 1
ATOM 1274 N N . HIS B 1 69 ? -0.952 19.203 11.859 1 72.94 69 HIS B N 1
ATOM 1275 C CA . HIS B 1 69 ? -2.223 18.484 11.945 1 72.94 69 HIS B CA 1
ATOM 1276 C C . HIS B 1 69 ? -3.168 19.156 12.93 1 72.94 69 HIS B C 1
ATOM 1278 O O . HIS B 1 69 ? -4.367 19.281 12.672 1 72.94 69 HIS B O 1
ATOM 1284 N N . ALA B 1 70 ? -2.664 19.547 14.055 1 76.19 70 ALA B N 1
ATOM 1285 C CA . ALA B 1 70 ? -3.455 20.25 15.062 1 76.19 70 ALA B CA 1
ATOM 1286 C C . ALA B 1 70 ? -4.02 21.562 14.516 1 76.19 70 ALA B C 1
ATOM 1288 O O . ALA B 1 70 ? -5.176 21.891 14.766 1 76.19 70 ALA B O 1
ATOM 1289 N N . ILE B 1 71 ? -3.219 22.172 13.773 1 80 71 ILE B N 1
ATOM 1290 C CA . ILE B 1 71 ? -3.619 23.453 13.18 1 80 71 ILE B CA 1
ATOM 1291 C C . ILE B 1 71 ? -4.719 23.219 12.148 1 80 71 ILE B C 1
ATOM 1293 O O . ILE B 1 71 ? -5.723 23.922 12.125 1 80 71 ILE B O 1
ATOM 1297 N N . ARG B 1 72 ? -4.539 22.188 11.375 1 77.5 72 ARG B N 1
ATOM 1298 C CA . ARG B 1 72 ? -5.527 21.859 10.359 1 77.5 72 ARG B CA 1
ATOM 1299 C C . ARG B 1 72 ? -6.855 21.453 10.984 1 77.5 72 ARG B C 1
ATOM 1301 O O . ARG B 1 72 ? -7.922 21.859 10.516 1 77.5 72 ARG B O 1
ATOM 1308 N N . ARG B 1 73 ? -6.742 20.641 12 1 75.5 73 ARG B N 1
ATOM 1309 C CA . ARG B 1 73 ? -7.938 20.219 12.719 1 75.5 73 ARG B CA 1
ATOM 1310 C C . ARG B 1 73 ? -8.688 21.406 13.297 1 75.5 73 ARG B C 1
ATOM 1312 O O . ARG B 1 73 ? -9.922 21.438 13.281 1 75.5 73 ARG B O 1
ATOM 1319 N N . GLN B 1 74 ? -7.926 22.281 13.875 1 80.56 74 GLN B N 1
ATOM 1320 C CA . GLN B 1 74 ? -8.531 23.484 14.438 1 80.56 74 GLN B CA 1
ATOM 1321 C C . GLN B 1 74 ? -9.258 24.297 13.367 1 80.56 74 GLN B C 1
ATOM 1323 O O . GLN B 1 74 ? -10.375 24.781 13.594 1 80.56 74 GLN B O 1
ATOM 1328 N N . PHE B 1 75 ? -8.672 24.328 12.258 1 82.5 75 PHE B N 1
ATOM 1329 C CA . PHE B 1 75 ? -9.273 25.062 11.156 1 82.5 75 PHE B CA 1
ATOM 1330 C C . PHE B 1 75 ? -10.531 24.359 10.648 1 82.5 75 PHE B C 1
ATOM 1332 O O . PHE B 1 75 ? -11.516 25.016 10.297 1 82.5 75 PHE B O 1
ATOM 1339 N N . ASP B 1 76 ? -10.422 23.047 10.539 1 77.31 76 ASP B N 1
ATOM 1340 C CA . ASP B 1 76 ? -11.586 22.281 10.109 1 77.31 76 ASP B CA 1
ATOM 1341 C C . ASP B 1 76 ? -12.742 22.438 11.086 1 77.31 76 ASP B C 1
ATOM 1343 O O . ASP B 1 76 ? -13.906 22.516 10.68 1 77.31 76 ASP B O 1
ATOM 1347 N N . SER B 1 77 ? -12.273 22.438 12.32 1 82.12 77 SER B N 1
ATOM 1348 C CA . SER B 1 77 ? -13.281 22.625 13.359 1 82.12 77 SER B CA 1
ATOM 1349 C C . SER B 1 77 ? -13.945 24 13.242 1 82.12 77 SER B C 1
ATOM 1351 O O . SER B 1 77 ? -15.172 24.109 13.383 1 82.12 77 SER B O 1
ATOM 1353 N N . ILE B 1 78 ? -13.219 24.969 13.016 1 84.81 78 ILE B N 1
ATOM 1354 C CA . ILE B 1 78 ? -13.727 26.328 12.859 1 84.81 78 ILE B CA 1
ATOM 1355 C C . ILE B 1 78 ? -14.656 26.391 11.641 1 84.81 78 ILE B C 1
ATOM 1357 O O . ILE B 1 78 ? -15.734 26.984 11.711 1 84.81 78 ILE B O 1
ATOM 1361 N N . ASP B 1 79 ? -14.219 25.766 10.609 1 78.56 79 ASP B N 1
ATOM 1362 C CA . ASP B 1 79 ? -15.023 25.734 9.391 1 78.56 79 ASP B CA 1
ATOM 1363 C C . ASP B 1 79 ? -16.359 25.047 9.633 1 78.56 79 ASP B C 1
ATOM 1365 O O . ASP B 1 79 ? -17.406 25.531 9.172 1 78.56 79 ASP B O 1
ATOM 1369 N N . ASP B 1 80 ? -16.25 23.953 10.359 1 79.44 80 ASP B N 1
ATOM 1370 C CA . ASP B 1 80 ? -17.469 23.219 10.703 1 79.44 80 ASP B CA 1
ATOM 1371 C C . ASP B 1 80 ? -18.391 24.078 11.555 1 79.44 80 ASP B C 1
ATOM 1373 O O . ASP B 1 80 ? -19.609 24.094 11.352 1 79.44 80 ASP B O 1
ATOM 1377 N N . MET B 1 81 ? -17.828 24.859 12.539 1 86.06 81 MET B N 1
ATOM 1378 C CA . MET B 1 81 ? -18.594 25.734 13.43 1 86.06 81 MET B CA 1
ATOM 1379 C C . MET B 1 81 ? -19.25 26.859 12.656 1 86.06 81 MET B C 1
ATOM 1381 O O . MET B 1 81 ? -20.422 27.188 12.883 1 86.06 81 MET B O 1
ATOM 1385 N N . LEU B 1 82 ? -18.594 27.328 11.688 1 85.12 82 LEU B N 1
ATOM 1386 C CA . LEU B 1 82 ? -19.094 28.438 10.883 1 85.12 82 LEU B CA 1
ATOM 1387 C C . LEU B 1 82 ? -20.188 27.969 9.93 1 85.12 82 LEU B C 1
ATOM 1389 O O . LEU B 1 82 ? -21.188 28.656 9.734 1 85.12 82 LEU B O 1
ATOM 1393 N N . ARG B 1 83 ? -20 26.781 9.422 1 83.06 83 ARG B N 1
ATOM 1394 C CA . ARG B 1 83 ? -21 26.188 8.531 1 83.06 83 ARG B CA 1
ATOM 1395 C C . ARG B 1 83 ? -22.297 25.922 9.273 1 83.06 83 ARG B C 1
ATOM 1397 O O . ARG B 1 83 ? -23.391 26.141 8.734 1 83.06 83 ARG B O 1
ATOM 1404 N N . ASP B 1 84 ? -22.094 25.453 10.398 1 79.06 84 ASP B N 1
ATOM 1405 C CA . ASP B 1 84 ? -23.281 25.188 11.219 1 79.06 84 ASP B CA 1
ATOM 1406 C C . ASP B 1 84 ? -24 26.484 11.578 1 79.06 84 ASP B C 1
ATOM 1408 O O . ASP B 1 84 ? -25.234 26.516 11.594 1 79.06 84 ASP B O 1
ATOM 1412 N N . ALA B 1 85 ? -23.406 27.562 11.766 1 80.5 85 ALA B N 1
ATOM 1413 C CA . ALA B 1 85 ? -23.969 28.859 12.117 1 80.5 85 ALA B CA 1
ATOM 1414 C C . ALA B 1 85 ? -24.656 29.5 10.914 1 80.5 85 ALA B C 1
ATOM 1416 O O . ALA B 1 85 ? -25.719 30.109 11.055 1 80.5 85 ALA B O 1
ATOM 1417 N N . ASP B 1 86 ? -24 29.25 9.812 1 76.56 86 ASP B N 1
ATOM 1418 C CA . ASP B 1 86 ? -24.562 29.797 8.586 1 76.56 86 ASP B CA 1
ATOM 1419 C C . ASP B 1 86 ? -25.828 29.031 8.18 1 76.56 86 ASP B C 1
ATOM 1421 O O . ASP B 1 86 ? -26.75 29.609 7.609 1 76.56 86 ASP B O 1
ATOM 1425 N N . GLY B 1 87 ? -25.75 27.719 8.242 1 69.31 87 GLY B N 1
ATOM 1426 C CA . GLY B 1 87 ? -26.922 26.922 7.945 1 69.31 87 GLY B CA 1
ATOM 1427 C C . GLY B 1 87 ? -28.125 27.281 8.797 1 69.31 87 GLY B C 1
ATOM 1428 O O . GLY B 1 87 ? -29.266 27.203 8.336 1 69.31 87 GLY B O 1
ATOM 1429 N N . GLU B 1 88 ? -27.922 27.547 9.961 1 65.5 88 GLU B N 1
ATOM 1430 C CA . GLU B 1 88 ? -29.016 27.984 10.836 1 65.5 88 GLU B CA 1
ATOM 1431 C C . GLU B 1 88 ? -29.484 29.391 10.477 1 65.5 88 GLU B C 1
ATOM 1433 O O . GLU B 1 88 ? -30.672 29.703 10.609 1 65.5 88 GLU B O 1
ATOM 1438 N N . ALA B 1 89 ? -28.734 30.312 9.984 1 67.31 89 ALA B N 1
ATOM 1439 C CA . ALA B 1 89 ? -29.125 31.672 9.625 1 67.31 89 ALA B CA 1
ATOM 1440 C C . ALA B 1 89 ? -29.953 31.688 8.344 1 67.31 89 ALA B C 1
ATOM 1442 O O . ALA B 1 89 ? -30.844 32.531 8.18 1 67.31 89 ALA B O 1
ATOM 1443 N N . GLY B 1 90 ? -29.703 30.688 7.535 1 63.88 90 GLY B N 1
ATOM 1444 C CA . GLY B 1 90 ? -30.453 30.609 6.293 1 63.88 90 GLY B CA 1
ATOM 1445 C C . GLY B 1 90 ? -31.875 30.125 6.484 1 63.88 90 GLY B C 1
ATOM 1446 O O . GLY B 1 90 ? -32.75 30.438 5.676 1 63.88 90 GLY B O 1
ATOM 1447 N N . GLU B 1 91 ? -32.125 29.25 7.305 1 64.12 91 GLU B N 1
ATOM 1448 C CA . GLU B 1 91 ? -33.469 28.719 7.531 1 64.12 91 GLU B CA 1
ATOM 1449 C C . GLU B 1 91 ? -34.344 29.75 8.234 1 64.12 91 GLU B C 1
ATOM 1451 O O . GLU B 1 91 ? -35.562 29.734 8.07 1 64.12 91 GLU B O 1
ATOM 1456 N N . GLU B 1 92 ? -33.906 30.531 9.062 1 59.62 92 GLU B N 1
ATOM 1457 C CA . GLU B 1 92 ? -34.719 31.531 9.727 1 59.62 92 GLU B CA 1
ATOM 1458 C C . GLU B 1 92 ? -35.156 32.625 8.758 1 59.62 92 GLU B C 1
ATOM 1460 O O . GLU B 1 92 ? -36.094 33.375 9.008 1 59.62 92 GLU B O 1
ATOM 1465 N N . ALA B 1 93 ? -34.531 33 7.688 1 63.06 93 ALA B N 1
ATOM 1466 C CA . ALA B 1 93 ? -34.969 34.031 6.73 1 63.06 93 ALA B CA 1
ATOM 1467 C C . ALA B 1 93 ? -36.156 33.562 5.906 1 63.06 93 ALA B C 1
ATOM 1469 O O . ALA B 1 93 ? -36.844 34.375 5.293 1 63.06 93 ALA B O 1
ATOM 1470 N N . LYS B 1 94 ? -36.406 32.25 5.73 1 61.56 94 LYS B N 1
ATOM 1471 C CA . LYS B 1 94 ? -37.531 31.797 4.926 1 61.56 94 LYS B CA 1
ATOM 1472 C C . LYS B 1 94 ? -38.844 31.859 5.719 1 61.56 94 LYS B C 1
ATOM 1474 O O . LYS B 1 94 ? -39.906 31.766 5.145 1 61.56 94 LYS B O 1
ATOM 1479 N N . THR B 1 95 ? -38.688 31.641 6.906 1 60.78 95 THR B N 1
ATOM 1480 C CA . THR B 1 95 ? -39.938 31.625 7.648 1 60.78 95 THR B CA 1
ATOM 1481 C C . THR B 1 95 ? -40.344 33.031 8.031 1 60.78 95 THR B C 1
ATOM 1483 O O . THR B 1 95 ? -41.406 33.25 8.594 1 60.78 95 THR B O 1
ATOM 1486 N N . ARG B 1 96 ? -39.625 34 7.695 1 49.62 96 ARG B N 1
ATOM 1487 C CA . ARG B 1 96 ? -40.281 35.281 7.938 1 49.62 96 ARG B CA 1
ATOM 1488 C C . ARG B 1 96 ? -41 35.75 6.695 1 49.62 96 ARG B C 1
ATOM 1490 O O . ARG B 1 96 ? -40.531 35.594 5.574 1 49.62 96 ARG B O 1
#